Protein AF-A0A8X8VU44-F1 (afdb_monomer)

Foldseek 3Di:
DVVVVVVVLVVVLVVVVVPDDDPDDDPPDDPDDDPDDDDDDPPVVVVVVLVVVLVNVLSVLVVVLCVVVVLVVDPVNPPPDLVVLQVLLLVLLQLQLCLPPPLLVLLLCLQCPPLDDCPPSVVDSVLQVLLQVLLVVVVVVVVVVVVVVVVCPVPPPDCDVVNSVVVSVVVSVVVSVVSVVVVVVVVVDDPSHNVVSNVVSSVSSSVSSVSNNCSVPVRVVVSCPDPSCVVDVVSVVSSVVSSVCSSVVNVVVVVVD

Mean predicted aligned error: 12.14 Å

Solvent-accessible surface area (backbone atoms only — not comparable to full-atom values): 14232 Å² total; per-residue (Å²): 124,71,71,60,71,56,48,49,60,53,51,50,51,51,52,52,60,72,69,48,85,79,78,72,94,70,97,62,82,86,82,75,84,80,87,80,80,85,80,83,81,57,68,80,65,52,49,60,56,53,51,52,49,55,53,51,52,52,54,50,48,54,50,60,65,44,43,71,62,47,32,77,73,37,86,89,53,34,87,86,40,71,64,54,55,31,52,51,31,19,51,26,17,32,43,34,30,44,16,63,72,50,36,35,50,53,12,40,53,44,47,59,35,89,77,46,62,69,73,66,48,71,76,46,69,57,39,61,54,41,13,50,50,33,27,52,50,49,50,52,51,51,52,51,49,50,52,56,54,62,71,30,72,84,69,62,88,74,73,50,70,64,58,59,49,47,56,52,48,53,58,60,51,48,53,61,51,50,52,52,51,51,55,58,52,58,74,76,52,61,88,89,37,58,65,49,37,49,53,52,15,51,51,36,10,30,49,17,17,43,34,37,39,44,17,52,54,66,41,44,48,54,52,64,71,29,70,76,36,70,74,30,71,74,55,42,53,50,25,53,53,25,21,51,49,22,23,50,52,48,54,51,49,66,74,76,105

Radius of gyration: 21.29 Å; Cα contacts (8 Å, |Δi|>4): 180; chains: 1; bounding box: 58×44×62 Å

Structure (mmCIF, N/CA/C/O backbone):
data_AF-A0A8X8VU44-F1
#
_entry.id   AF-A0A8X8VU44-F1
#
loop_
_atom_site.group_PDB
_atom_site.id
_atom_site.type_symbol
_atom_site.label_atom_id
_atom_site.label_alt_id
_atom_site.label_comp_id
_atom_site.label_asym_id
_atom_site.label_entity_id
_atom_site.label_seq_id
_atom_site.pdbx_PDB_ins_code
_atom_site.Cartn_x
_atom_site.Cartn_y
_atom_site.Cartn_z
_atom_site.occupancy
_atom_site.B_iso_or_equiv
_atom_site.auth_seq_id
_atom_site.auth_comp_id
_atom_site.auth_asym_id
_atom_site.auth_atom_id
_atom_site.pdbx_PDB_model_num
ATOM 1 N N . MET A 1 1 ? -30.623 18.792 5.703 1.00 37.91 1 MET A N 1
ATOM 2 C CA . MET A 1 1 ? -30.357 19.030 4.263 1.00 37.91 1 MET A CA 1
ATOM 3 C C . MET A 1 1 ? -28.924 18.669 3.832 1.00 37.91 1 MET A C 1
ATOM 5 O O . MET A 1 1 ? -28.749 18.294 2.685 1.00 37.91 1 MET A O 1
ATOM 9 N N . SER A 1 2 ? -27.929 18.663 4.738 1.00 44.75 2 SER A N 1
ATOM 10 C CA . SER A 1 2 ? -26.514 18.344 4.429 1.00 44.75 2 SER A CA 1
ATOM 11 C C . SER A 1 2 ? -26.221 16.861 4.093 1.00 44.75 2 SER A C 1
ATOM 13 O O . SER A 1 2 ? -25.409 16.567 3.224 1.00 44.75 2 SER A O 1
ATOM 15 N N . SER A 1 3 ? -26.943 15.903 4.694 1.00 40.00 3 SER A N 1
ATOM 16 C CA . SER A 1 3 ? -26.682 14.462 4.488 1.00 40.00 3 SER A CA 1
ATOM 17 C C . SER A 1 3 ? -26.965 13.970 3.058 1.00 40.00 3 SER A C 1
ATOM 19 O O . SER A 1 3 ? -26.249 13.104 2.562 1.00 40.00 3 SER A O 1
ATOM 21 N N . LYS A 1 4 ? -27.945 14.559 2.353 1.00 40.66 4 LYS A N 1
ATOM 22 C CA . LYS A 1 4 ? -28.288 14.152 0.979 1.00 40.66 4 LYS A CA 1
ATOM 23 C C . LYS A 1 4 ? -27.234 14.596 -0.043 1.00 40.66 4 LYS A C 1
ATOM 25 O O . LYS A 1 4 ? -26.985 13.867 -0.990 1.00 40.66 4 LYS A O 1
ATOM 30 N N . PHE A 1 5 ? -26.566 15.732 0.173 1.00 44.22 5 PHE A N 1
ATOM 31 C CA . PHE A 1 5 ? -25.602 16.297 -0.784 1.00 44.22 5 PHE A CA 1
ATOM 32 C C . PHE A 1 5 ? -24.281 15.505 -0.859 1.00 44.22 5 PHE A C 1
ATOM 34 O O . PHE A 1 5 ? -23.587 15.565 -1.865 1.00 44.22 5 PHE A O 1
ATOM 41 N N . ILE A 1 6 ? -23.963 14.726 0.183 1.00 49.47 6 ILE A N 1
ATOM 42 C CA . ILE A 1 6 ? -22.757 13.880 0.274 1.00 49.47 6 ILE A CA 1
ATOM 43 C C . ILE A 1 6 ? -23.068 12.409 -0.056 1.00 49.47 6 ILE A C 1
ATOM 45 O O . ILE A 1 6 ? -22.221 11.701 -0.596 1.00 49.47 6 ILE A O 1
ATOM 49 N N . LEU A 1 7 ? -24.300 11.947 0.194 1.00 45.16 7 LEU A N 1
ATOM 50 C CA . LEU A 1 7 ? -24.723 10.594 -0.183 1.00 45.16 7 LEU A CA 1
ATOM 51 C C . LEU A 1 7 ? -24.827 10.423 -1.706 1.00 45.16 7 LEU A C 1
ATOM 53 O O . LEU A 1 7 ? -24.588 9.336 -2.221 1.00 45.16 7 LEU A O 1
ATOM 57 N N . ILE A 1 8 ? -25.172 11.492 -2.428 1.00 46.59 8 ILE A N 1
ATOM 58 C CA . ILE A 1 8 ? -25.309 11.498 -3.890 1.00 46.59 8 ILE A CA 1
ATOM 59 C C . ILE A 1 8 ? -23.967 11.226 -4.602 1.00 46.59 8 ILE A C 1
ATOM 61 O O . ILE A 1 8 ? -23.931 10.296 -5.398 1.00 46.59 8 ILE A O 1
ATOM 65 N N . PRO A 1 9 ? -22.836 11.902 -4.309 1.00 53.56 9 PRO A N 1
ATOM 66 C CA . PRO A 1 9 ? -21.553 11.555 -4.929 1.00 53.56 9 PRO A CA 1
ATOM 67 C C . PRO A 1 9 ? -21.031 10.180 -4.488 1.00 53.56 9 PRO A C 1
ATOM 69 O O . PRO A 1 9 ? -20.428 9.480 -5.295 1.00 53.56 9 PRO A O 1
ATOM 72 N N . PHE A 1 10 ? -21.306 9.750 -3.249 1.00 50.44 10 PHE A N 1
ATOM 73 C CA . PHE A 1 10 ? -20.920 8.421 -2.761 1.00 50.44 10 PHE A CA 1
ATOM 74 C C . PHE A 1 10 ? -21.680 7.302 -3.489 1.00 50.44 10 PHE A C 1
ATOM 76 O O . PHE A 1 10 ? -21.079 6.326 -3.919 1.00 50.44 10 PHE A O 1
ATOM 83 N N . THR A 1 11 ? -22.991 7.465 -3.689 1.00 48.59 11 THR A N 1
ATOM 84 C CA . THR A 1 11 ? -23.823 6.504 -4.432 1.00 48.59 11 THR A CA 1
ATOM 85 C C . THR A 1 11 ? -23.545 6.538 -5.928 1.00 48.59 11 THR A C 1
ATOM 87 O O . THR A 1 11 ? -23.443 5.475 -6.523 1.00 48.59 11 THR A O 1
ATOM 90 N N . ILE A 1 12 ? -23.332 7.716 -6.525 1.00 57.03 12 ILE A N 1
ATOM 91 C CA . ILE A 1 12 ? -22.941 7.848 -7.935 1.00 57.03 12 ILE A CA 1
ATOM 92 C C . ILE A 1 12 ? -21.566 7.218 -8.171 1.00 57.03 12 ILE A C 1
ATOM 94 O O . ILE A 1 12 ? -21.413 6.464 -9.125 1.00 57.03 12 ILE A O 1
ATOM 98 N N . SER A 1 13 ? -20.583 7.431 -7.292 1.00 58.72 13 SER A N 1
ATOM 99 C CA . SER A 1 13 ? -19.271 6.806 -7.463 1.00 58.72 13 SER A CA 1
ATOM 100 C C . SER A 1 13 ? -19.268 5.305 -7.186 1.00 58.72 13 SER A C 1
ATOM 102 O O . SER A 1 13 ? -18.515 4.590 -7.837 1.00 58.72 13 SER A O 1
ATOM 104 N N . LEU A 1 14 ? -20.104 4.811 -6.266 1.00 53.75 14 LEU A N 1
ATOM 105 C CA . LEU A 1 14 ? -20.293 3.374 -6.044 1.00 53.75 14 LEU A CA 1
ATOM 106 C C . LEU A 1 14 ? -20.991 2.715 -7.248 1.00 53.75 14 LEU A C 1
ATOM 108 O O . LEU A 1 14 ? -20.639 1.603 -7.624 1.00 53.75 14 LEU A O 1
ATOM 112 N N . LEU A 1 15 ? -21.935 3.418 -7.887 1.00 48.84 15 LEU A N 1
ATOM 113 C CA . LEU A 1 15 ? -22.608 2.972 -9.113 1.00 48.84 15 LEU A CA 1
ATOM 114 C C . LEU A 1 15 ? -21.653 2.977 -10.322 1.00 48.84 15 LEU A C 1
ATOM 116 O O . LEU A 1 15 ? -21.703 2.074 -11.152 1.00 48.84 15 LEU A O 1
ATOM 120 N N . ILE A 1 16 ? -20.755 3.965 -10.407 1.00 54.06 16 ILE A N 1
ATOM 121 C CA . ILE A 1 16 ? -19.705 4.038 -11.438 1.00 54.06 16 ILE A CA 1
ATOM 122 C C . ILE A 1 16 ? -18.660 2.930 -11.226 1.00 54.06 16 ILE A C 1
ATOM 124 O O . ILE A 1 16 ? -18.248 2.289 -12.187 1.00 54.06 16 ILE A O 1
ATOM 128 N N . LEU A 1 17 ? -18.283 2.635 -9.976 1.00 50.91 17 LEU A N 1
ATOM 129 C CA . LEU A 1 17 ? -17.365 1.537 -9.654 1.00 50.91 17 LEU A CA 1
ATOM 130 C C . LEU A 1 17 ? -17.998 0.155 -9.908 1.00 50.91 17 LEU A C 1
ATOM 132 O O . LEU A 1 17 ? -17.301 -0.768 -10.308 1.00 50.91 17 LEU A O 1
ATOM 136 N N . ALA A 1 18 ? -19.318 0.022 -9.733 1.00 48.06 18 ALA A N 1
ATOM 137 C CA . ALA A 1 18 ? -20.067 -1.209 -10.002 1.00 48.06 18 ALA A CA 1
ATOM 138 C C . ALA A 1 18 ? -20.368 -1.456 -11.494 1.00 48.06 18 ALA A C 1
ATOM 140 O O . ALA A 1 18 ? -20.816 -2.544 -11.850 1.00 48.06 18 ALA A O 1
ATOM 141 N N . THR A 1 19 ? -20.160 -0.460 -12.363 1.00 44.38 19 THR A N 1
ATOM 142 C CA . THR A 1 19 ? -20.418 -0.565 -13.814 1.00 44.38 19 THR A CA 1
ATOM 143 C C . THR A 1 19 ? -19.148 -0.686 -14.652 1.00 44.38 19 THR A C 1
ATOM 145 O O . THR A 1 19 ? -19.237 -0.953 -15.851 1.00 44.38 19 THR A O 1
ATOM 148 N N . LEU A 1 20 ? -17.968 -0.544 -14.042 1.00 39.78 20 LEU A N 1
ATOM 149 C CA . LEU A 1 20 ? -16.699 -0.802 -14.709 1.00 39.78 20 LEU A CA 1
ATOM 150 C C . LEU A 1 20 ? -16.334 -2.289 -14.564 1.00 39.78 20 LEU A C 1
ATOM 152 O O . LEU A 1 20 ? -16.396 -2.817 -13.453 1.00 39.78 20 LEU A O 1
ATOM 156 N N . PRO A 1 21 ? -15.941 -2.980 -15.652 1.00 37.75 21 PRO A N 1
ATOM 157 C CA . PRO A 1 21 ? -15.341 -4.302 -15.531 1.00 37.75 21 PRO A CA 1
ATOM 158 C C . PRO A 1 21 ? -14.096 -4.149 -14.662 1.00 37.75 21 PRO A C 1
ATOM 160 O O . PRO A 1 21 ? -13.270 -3.288 -14.940 1.00 37.75 21 PRO A O 1
ATOM 163 N N . SER A 1 22 ? -13.997 -4.920 -13.585 1.00 31.42 22 SER A N 1
ATOM 164 C CA . SER A 1 22 ? -12.878 -4.883 -12.649 1.00 31.42 22 SER A CA 1
ATOM 165 C C . SER A 1 22 ? -11.568 -5.258 -13.349 1.00 31.42 22 SER A C 1
ATOM 167 O O . SER A 1 22 ? -11.412 -6.436 -13.680 1.00 31.42 22 SER A O 1
ATOM 169 N N . PRO A 1 23 ? -10.584 -4.353 -13.515 1.00 35.84 23 PRO A N 1
ATOM 170 C CA . PRO A 1 23 ? -9.212 -4.788 -13.394 1.00 35.84 23 PRO A CA 1
ATOM 171 C C . PRO A 1 23 ? -8.924 -4.833 -11.890 1.00 35.84 23 PRO A C 1
ATOM 173 O O . PRO A 1 23 ? -8.920 -3.809 -11.200 1.00 35.84 23 PRO A O 1
ATOM 176 N N . ALA A 1 24 ? -8.762 -6.041 -11.360 1.00 30.05 24 ALA A N 1
ATOM 177 C CA . ALA A 1 24 ? -8.049 -6.218 -10.107 1.00 30.05 24 ALA A CA 1
ATOM 178 C C . ALA A 1 24 ? -6.672 -5.523 -10.202 1.00 30.05 24 ALA A C 1
ATOM 180 O O . ALA A 1 24 ? -6.157 -5.303 -11.296 1.00 30.05 24 ALA A O 1
ATOM 181 N N . GLU A 1 25 ? -6.145 -5.115 -9.050 1.00 33.19 25 GLU A N 1
ATOM 182 C CA . GLU A 1 25 ? -4.816 -4.530 -8.829 1.00 33.19 25 GLU A CA 1
ATOM 183 C C . GLU A 1 25 ? -3.769 -4.785 -9.927 1.00 33.19 25 GLU A C 1
ATOM 185 O O . GLU A 1 25 ? -3.232 -5.878 -10.017 1.00 33.19 25 GLU A O 1
ATOM 190 N N . SER A 1 26 ? -3.406 -3.736 -10.672 1.00 28.84 26 SER A N 1
ATOM 191 C CA . SER A 1 26 ? -2.021 -3.450 -11.089 1.00 28.84 26 SER A CA 1
ATOM 192 C C . SER A 1 26 ? -1.986 -2.153 -11.905 1.00 28.84 26 SER A C 1
ATOM 194 O O . SER A 1 26 ? -2.247 -2.134 -13.107 1.00 28.84 26 SER A O 1
ATOM 196 N N . VAL A 1 27 ? -1.641 -1.033 -11.265 1.00 33.16 27 VAL A N 1
ATOM 197 C CA . VAL A 1 27 ? -1.094 0.128 -11.991 1.00 33.16 27 VAL A CA 1
ATOM 198 C C . VAL A 1 27 ? 0.388 0.231 -11.667 1.00 33.16 27 VAL A C 1
ATOM 200 O O . VAL A 1 27 ? 0.840 1.231 -11.131 1.00 33.16 27 VAL A O 1
ATOM 203 N N . VAL A 1 28 ? 1.129 -0.829 -11.979 1.00 31.66 28 VAL A N 1
ATOM 204 C CA . VAL A 1 28 ? 2.522 -0.778 -12.436 1.00 31.66 28 VAL A CA 1
ATOM 205 C C . VAL A 1 28 ? 2.678 -1.930 -13.429 1.00 31.66 28 VAL A C 1
ATOM 207 O O . VAL A 1 28 ? 2.100 -2.990 -13.229 1.00 31.66 28 VAL A O 1
ATOM 210 N N . ALA A 1 29 ? 3.362 -1.618 -14.526 1.00 34.59 29 ALA A N 1
ATOM 211 C CA . ALA A 1 29 ? 3.682 -2.428 -15.692 1.00 34.59 29 ALA A CA 1
ATOM 212 C C . ALA A 1 29 ? 3.559 -3.952 -15.525 1.00 34.59 29 ALA A C 1
ATOM 214 O O . ALA A 1 29 ? 4.353 -4.580 -14.835 1.00 34.59 29 ALA A O 1
ATOM 215 N N . ASP A 1 30 ? 2.607 -4.509 -16.267 1.00 27.20 30 ASP A N 1
ATOM 216 C CA . ASP A 1 30 ? 2.684 -5.858 -16.805 1.00 27.20 30 ASP A CA 1
ATOM 217 C C . ASP A 1 30 ? 4.039 -6.018 -17.522 1.00 27.20 30 ASP A C 1
ATOM 219 O O . ASP A 1 30 ? 4.326 -5.326 -18.502 1.00 27.20 30 ASP A O 1
ATOM 223 N N . CYS A 1 31 ? 4.905 -6.868 -16.979 1.00 32.06 31 CYS A N 1
ATOM 224 C CA . CYS A 1 31 ? 5.947 -7.531 -17.750 1.00 32.06 31 CYS A CA 1
ATOM 225 C C . CYS A 1 31 ? 5.546 -9.003 -17.900 1.00 32.06 31 CYS A C 1
ATOM 227 O O . CYS A 1 31 ? 6.234 -9.895 -17.412 1.00 32.06 31 CYS A O 1
ATOM 229 N N . GLY A 1 32 ? 4.412 -9.256 -18.560 1.00 31.22 32 GLY A N 1
ATOM 230 C CA . GLY A 1 32 ? 4.121 -10.547 -19.162 1.00 31.22 32 GLY A CA 1
ATOM 231 C C . GLY A 1 32 ? 4.941 -10.693 -20.439 1.00 31.22 32 GLY A C 1
ATOM 232 O O . GLY A 1 32 ? 4.871 -9.865 -21.345 1.00 31.22 32 GLY A O 1
ATOM 233 N N . GLY A 1 33 ? 5.778 -11.727 -20.489 1.00 28.58 33 GLY A N 1
ATOM 234 C CA . GLY A 1 33 ? 6.519 -12.065 -21.690 1.00 28.58 33 GLY A CA 1
ATOM 235 C C . GLY A 1 33 ? 5.583 -12.446 -22.832 1.00 28.58 33 GLY A C 1
ATOM 236 O O . GLY A 1 33 ? 4.831 -13.404 -22.714 1.00 28.58 33 GLY A O 1
ATOM 237 N N . ASP A 1 34 ? 5.739 -11.777 -23.969 1.00 29.89 34 ASP A N 1
ATOM 238 C CA . ASP A 1 34 ? 5.322 -12.310 -25.261 1.00 29.89 34 ASP A CA 1
ATOM 239 C C . ASP A 1 34 ? 6.570 -12.781 -26.013 1.00 29.89 34 ASP A C 1
ATOM 241 O O . ASP A 1 34 ? 7.165 -12.072 -26.830 1.00 29.89 34 ASP A O 1
ATOM 245 N N . ALA A 1 35 ? 6.978 -14.024 -25.750 1.00 34.34 35 ALA A N 1
ATOM 246 C CA . ALA A 1 35 ? 7.748 -14.760 -26.738 1.00 34.34 35 ALA A CA 1
ATOM 247 C C . ALA A 1 35 ? 6.808 -15.119 -27.901 1.00 34.34 35 ALA A C 1
ATOM 249 O O . ALA A 1 35 ? 6.082 -16.106 -27.851 1.00 34.34 35 ALA A O 1
ATOM 250 N N . ALA A 1 36 ? 6.901 -14.302 -28.953 1.00 36.97 36 ALA A N 1
ATOM 251 C CA . ALA A 1 36 ? 6.450 -14.536 -30.324 1.00 36.97 36 ALA A CA 1
ATOM 252 C C . ALA A 1 36 ? 4.931 -14.582 -30.586 1.00 36.97 36 ALA A C 1
ATOM 254 O O . ALA A 1 36 ? 4.317 -15.642 -30.573 1.00 36.97 36 ALA A O 1
ATOM 255 N N . ALA A 1 37 ? 4.371 -13.456 -31.037 1.00 28.73 37 ALA A N 1
ATOM 256 C CA . ALA A 1 37 ? 3.928 -13.277 -32.428 1.00 28.73 37 ALA A CA 1
ATOM 257 C C . ALA A 1 37 ? 3.182 -11.942 -32.602 1.00 28.73 37 ALA A C 1
ATOM 259 O O . ALA A 1 37 ? 2.217 -11.673 -31.905 1.00 28.73 37 ALA A O 1
ATOM 260 N N . ASP A 1 38 ? 3.618 -11.182 -33.607 1.00 32.34 38 ASP A N 1
ATOM 261 C CA . ASP A 1 38 ? 2.783 -10.379 -34.509 1.00 32.34 38 ASP A CA 1
ATOM 262 C C . ASP A 1 38 ? 1.898 -9.237 -33.949 1.00 32.34 38 ASP A C 1
ATOM 264 O O . ASP A 1 38 ? 0.947 -9.428 -33.201 1.00 32.34 38 ASP A O 1
ATOM 268 N N . GLY A 1 39 ? 2.137 -8.025 -34.466 1.00 32.94 39 GLY A N 1
ATOM 269 C CA . GLY A 1 39 ? 1.092 -7.000 -34.574 1.00 32.94 39 GLY A CA 1
ATOM 270 C C . GLY A 1 39 ? 1.014 -5.946 -33.464 1.00 32.94 39 GLY A C 1
ATOM 271 O O . GLY A 1 39 ? 0.189 -6.021 -32.565 1.00 32.94 39 GLY A O 1
ATOM 272 N N . CYS A 1 40 ? 1.814 -4.886 -33.621 1.00 36.16 40 CYS A N 1
ATOM 273 C CA . CYS A 1 40 ? 1.594 -3.511 -33.150 1.00 36.16 40 CYS A CA 1
ATOM 274 C C . CYS A 1 40 ? 0.452 -3.262 -32.140 1.00 36.16 40 CYS A C 1
ATOM 276 O O . CYS A 1 40 ? -0.696 -3.018 -32.517 1.00 36.16 40 CYS A O 1
ATOM 278 N N . THR A 1 41 ? 0.808 -3.105 -30.865 1.00 45.81 41 THR A N 1
ATOM 279 C CA . THR A 1 41 ? -0.033 -2.423 -29.878 1.00 45.81 41 THR A CA 1
ATOM 280 C C . THR A 1 41 ? -0.302 -0.986 -30.351 1.00 45.81 41 THR A C 1
ATOM 282 O O . THR A 1 41 ? 0.592 -0.135 -30.397 1.00 45.81 41 THR A O 1
ATOM 285 N N . ASP A 1 42 ? -1.545 -0.693 -30.737 1.00 44.00 42 ASP A N 1
ATOM 286 C CA . ASP A 1 42 ? -1.986 0.641 -31.149 1.00 44.00 42 ASP A CA 1
ATOM 287 C C . ASP A 1 42 ? -1.821 1.636 -29.980 1.00 44.00 42 ASP A C 1
ATOM 289 O O . ASP A 1 42 ? -2.712 1.799 -29.140 1.00 44.00 42 ASP A O 1
ATOM 293 N N . LYS A 1 43 ? -0.707 2.383 -29.941 1.00 53.88 43 LYS A N 1
ATOM 294 C CA . LYS A 1 43 ? -0.456 3.458 -28.951 1.00 53.88 43 LYS A CA 1
ATOM 295 C C . LYS A 1 43 ? -1.619 4.461 -28.859 1.00 53.88 43 LYS A C 1
ATOM 297 O O . LYS A 1 43 ? -1.850 5.057 -27.810 1.00 53.88 43 LYS A O 1
ATOM 302 N N . LYS A 1 44 ? -2.388 4.614 -29.945 1.00 53.12 44 LYS A N 1
ATOM 303 C CA . LYS A 1 44 ? -3.571 5.484 -30.028 1.00 53.12 44 LYS A CA 1
ATOM 304 C C . LYS A 1 44 ? -4.802 4.940 -29.281 1.00 53.12 44 LYS A C 1
ATOM 306 O O . LYS A 1 44 ? -5.613 5.747 -28.839 1.00 53.12 44 LYS A O 1
ATOM 311 N N . LYS A 1 45 ? -4.929 3.617 -29.089 1.00 50.94 45 LYS A N 1
ATOM 312 C CA . LYS A 1 45 ? -6.012 2.976 -28.307 1.00 50.94 45 LYS A CA 1
ATOM 313 C C . LYS A 1 45 ? -5.657 2.796 -26.826 1.00 50.94 45 LYS A C 1
ATOM 315 O O . LYS A 1 45 ? -6.551 2.783 -25.989 1.00 50.94 45 LYS A O 1
ATOM 320 N N . ALA A 1 46 ? -4.369 2.733 -26.485 1.00 57.25 46 ALA A N 1
ATOM 321 C CA . ALA A 1 46 ? -3.912 2.625 -25.095 1.00 57.25 46 ALA A CA 1
ATOM 322 C C . ALA A 1 46 ? -4.006 3.950 -24.304 1.00 57.25 46 ALA A C 1
ATOM 324 O O . ALA A 1 46 ? -4.185 3.939 -23.087 1.00 57.25 46 ALA A O 1
ATOM 325 N N . LEU A 1 47 ? -3.918 5.106 -24.975 1.00 62.12 47 LEU A N 1
ATOM 326 C CA . LEU A 1 47 ? -4.054 6.428 -24.344 1.00 62.12 47 LEU A CA 1
ATOM 327 C C . LEU A 1 47 ? -5.410 6.675 -23.655 1.00 62.12 47 LEU A C 1
ATOM 329 O O . LEU A 1 47 ? -5.388 7.111 -22.503 1.00 62.12 47 LEU A O 1
ATOM 333 N N . PRO A 1 48 ? -6.578 6.400 -24.276 1.00 61.84 48 PRO A N 1
ATOM 334 C CA . PRO A 1 48 ? -7.856 6.586 -23.593 1.00 61.84 48 PRO A CA 1
ATOM 335 C C . PRO A 1 48 ? -7.991 5.673 -22.369 1.00 61.84 48 PRO A C 1
ATOM 337 O O . PRO A 1 48 ? -8.484 6.130 -21.344 1.00 61.84 48 PRO A O 1
ATOM 340 N N . LEU A 1 49 ? -7.475 4.440 -22.417 1.00 59.88 49 LEU A N 1
ATOM 341 C CA . LEU A 1 49 ? -7.463 3.525 -21.267 1.00 59.88 49 LEU A CA 1
ATOM 342 C C . LEU A 1 49 ? -6.618 4.074 -20.104 1.00 59.88 49 LEU A C 1
ATOM 344 O O . LEU A 1 49 ? -7.075 4.076 -18.961 1.00 59.88 49 LEU A O 1
ATOM 348 N N . LYS A 1 50 ? -5.431 4.631 -20.389 1.00 67.44 50 LYS A N 1
ATOM 349 C CA . LYS A 1 50 ? -4.589 5.291 -19.373 1.00 67.44 50 LYS A CA 1
ATOM 350 C C . LYS A 1 50 ? -5.277 6.516 -18.757 1.00 67.44 50 LYS A C 1
ATOM 352 O O . LYS A 1 50 ? -5.203 6.714 -17.548 1.00 67.44 50 LYS A O 1
ATOM 357 N N . ILE A 1 51 ? -5.981 7.315 -19.561 1.00 71.50 51 ILE A N 1
ATOM 358 C CA . ILE A 1 51 ? -6.740 8.480 -19.076 1.00 71.50 51 ILE A CA 1
ATOM 359 C C . ILE A 1 51 ? -7.906 8.036 -18.182 1.00 71.50 51 ILE A C 1
ATOM 361 O O . ILE A 1 51 ? -8.099 8.610 -17.112 1.00 71.50 51 ILE A O 1
ATOM 365 N N . ILE A 1 52 ? -8.641 6.989 -18.573 1.00 73.00 52 ILE A N 1
ATOM 366 C CA . ILE A 1 52 ? -9.737 6.423 -17.770 1.00 73.00 52 ILE A CA 1
ATOM 367 C C . ILE A 1 52 ? -9.213 5.931 -16.412 1.00 73.00 52 ILE A C 1
ATOM 369 O O . ILE A 1 52 ? -9.825 6.224 -15.384 1.00 73.00 52 ILE A O 1
ATOM 373 N N . ALA A 1 53 ? -8.053 5.264 -16.383 1.00 65.75 53 ALA A N 1
ATOM 374 C CA . ALA A 1 53 ? -7.417 4.829 -15.140 1.00 65.75 53 ALA A CA 1
ATOM 375 C C . ALA A 1 53 ? -7.052 6.015 -14.226 1.00 65.75 53 ALA A C 1
ATOM 377 O O . ALA A 1 53 ? -7.384 5.998 -13.042 1.00 65.75 53 ALA A O 1
ATOM 378 N N . ILE A 1 54 ? -6.449 7.082 -14.769 1.00 70.44 54 ILE A N 1
ATOM 379 C CA . ILE A 1 54 ? -6.103 8.293 -14.000 1.00 70.44 54 ILE A CA 1
ATOM 380 C C . ILE A 1 54 ? -7.354 8.931 -13.384 1.00 70.4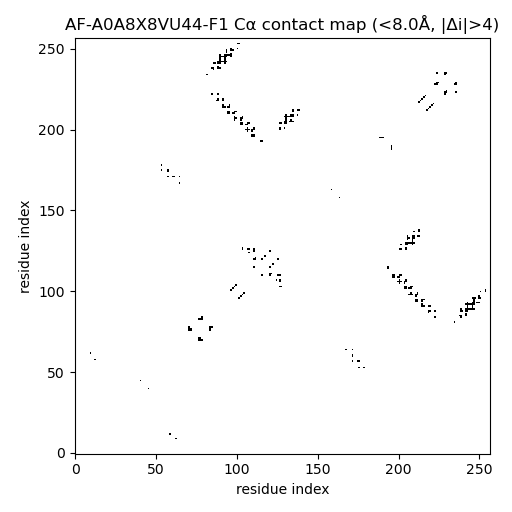4 54 ILE A C 1
ATOM 382 O O . ILE A 1 54 ? -7.353 9.279 -12.202 1.00 70.44 54 ILE A O 1
ATOM 386 N N . VAL A 1 55 ? -8.429 9.066 -14.167 1.00 72.00 55 VAL A N 1
ATOM 387 C CA . VAL A 1 55 ? -9.691 9.651 -13.692 1.00 72.00 55 VAL A CA 1
ATOM 388 C C . VAL A 1 55 ? -10.317 8.779 -12.599 1.00 72.00 55 VAL A C 1
ATOM 390 O O . VAL A 1 55 ? -10.741 9.309 -11.574 1.00 72.00 55 VAL A O 1
ATOM 393 N N . SER A 1 56 ? -10.315 7.453 -12.762 1.00 69.62 56 SER A N 1
ATOM 394 C CA . SER A 1 56 ? -10.853 6.514 -11.767 1.00 69.62 56 SER A CA 1
ATOM 395 C C . SER A 1 56 ? -10.086 6.550 -10.436 1.00 69.62 56 SER A C 1
ATOM 397 O O . SER A 1 56 ? -10.694 6.633 -9.363 1.00 69.62 56 SER A O 1
ATOM 399 N N . ILE A 1 57 ? -8.748 6.576 -10.486 1.00 70.88 57 ILE A N 1
ATOM 400 C CA . ILE A 1 57 ? -7.897 6.684 -9.288 1.00 70.88 57 ILE A CA 1
ATOM 401 C C . ILE A 1 57 ? -8.149 8.013 -8.573 1.00 70.88 57 ILE A C 1
ATOM 403 O O . ILE A 1 57 ? -8.241 8.047 -7.348 1.00 70.88 57 ILE A O 1
ATOM 407 N N . LEU A 1 58 ? -8.307 9.108 -9.321 1.00 72.56 58 LEU A N 1
ATOM 408 C CA . LEU A 1 58 ? -8.553 10.429 -8.749 1.00 72.56 58 LEU A CA 1
ATOM 409 C C . LEU A 1 58 ? -9.910 10.501 -8.033 1.00 72.56 58 LEU A C 1
ATOM 411 O O . LEU A 1 58 ? -9.989 11.020 -6.917 1.00 72.56 58 LEU A O 1
ATOM 415 N N . VAL A 1 59 ? -10.959 9.928 -8.632 1.00 75.88 59 VAL A N 1
ATOM 416 C CA . VAL A 1 59 ? -12.292 9.838 -8.010 1.00 75.88 59 VAL A CA 1
ATOM 417 C C . VAL A 1 59 ? -12.242 8.973 -6.747 1.00 75.88 59 VAL A C 1
ATOM 419 O O . VAL A 1 59 ? -12.740 9.382 -5.697 1.00 75.88 59 VAL A O 1
ATOM 422 N N . THR A 1 60 ? -11.574 7.822 -6.809 1.00 71.62 60 THR A N 1
ATOM 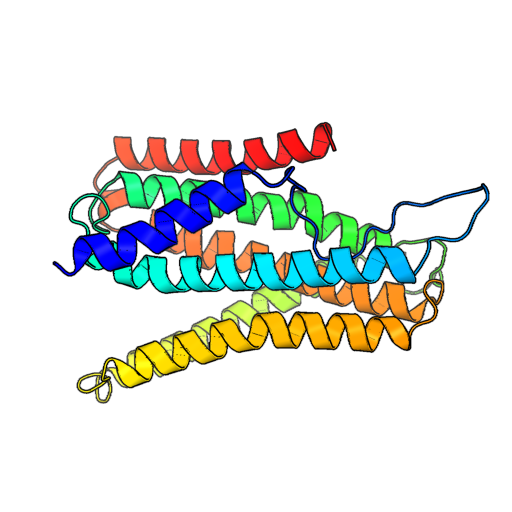423 C CA . THR A 1 60 ? -11.440 6.917 -5.660 1.00 71.62 60 THR A CA 1
ATOM 424 C C . THR A 1 60 ? -10.615 7.543 -4.526 1.00 71.62 60 THR A C 1
ATOM 426 O O . THR A 1 60 ? -11.019 7.455 -3.366 1.00 71.62 60 THR A O 1
ATOM 429 N N . SER A 1 61 ? -9.526 8.264 -4.826 1.00 68.06 61 SER A N 1
ATOM 430 C CA . SER A 1 61 ? -8.735 9.003 -3.824 1.00 68.06 61 SER A CA 1
ATOM 431 C C . SER A 1 61 ? -9.537 10.111 -3.146 1.00 68.06 61 SER A C 1
ATOM 433 O O . SER A 1 61 ? -9.447 10.264 -1.929 1.00 68.06 61 SER A O 1
ATOM 435 N N . MET A 1 62 ? -10.370 10.853 -3.887 1.00 70.31 62 MET A N 1
ATOM 436 C CA . MET A 1 62 ? -11.268 11.847 -3.285 1.00 70.31 62 MET A CA 1
ATOM 437 C C . MET A 1 62 ? -12.211 11.199 -2.269 1.00 70.31 62 MET A C 1
ATOM 439 O O . MET A 1 62 ? -12.387 11.711 -1.166 1.00 70.31 62 MET A O 1
ATOM 443 N N . ILE A 1 63 ? -12.760 10.029 -2.594 1.00 76.31 63 ILE A N 1
ATOM 444 C CA . ILE A 1 63 ? -13.646 9.286 -1.689 1.00 76.31 63 ILE A CA 1
ATOM 445 C C . ILE A 1 63 ? -12.876 8.764 -0.477 1.00 76.31 63 ILE A C 1
ATOM 447 O O . ILE A 1 63 ? -13.358 8.905 0.646 1.00 76.31 63 ILE A O 1
ATOM 451 N N . GLY A 1 64 ? -11.670 8.229 -0.681 1.00 70.94 64 GLY A N 1
ATOM 452 C CA . GLY A 1 64 ? -10.790 7.764 0.392 1.00 70.94 64 GLY A CA 1
ATOM 453 C C . GLY A 1 64 ? -10.408 8.878 1.370 1.00 70.94 64 GLY A C 1
ATOM 454 O O . GLY A 1 64 ? -10.443 8.674 2.580 1.00 70.94 64 GLY A O 1
ATOM 455 N N . VAL A 1 65 ? -10.139 10.085 0.866 1.00 68.44 65 VAL A N 1
ATOM 456 C CA . VAL A 1 65 ? -9.857 11.280 1.678 1.00 68.44 65 VAL A CA 1
ATOM 457 C C . VAL A 1 65 ? -11.116 11.812 2.376 1.00 68.44 65 VAL A C 1
ATOM 459 O O . VAL A 1 65 ? -11.046 12.301 3.506 1.00 68.44 65 VAL A O 1
ATOM 462 N N . CYS A 1 66 ? -12.290 11.692 1.753 1.00 69.00 66 CYS A N 1
ATOM 463 C CA . CYS A 1 66 ? -13.561 12.049 2.380 1.00 69.00 66 CYS A CA 1
ATOM 464 C C . CYS A 1 66 ? -14.012 11.034 3.443 1.00 69.00 66 CYS A C 1
ATOM 466 O O . CYS A 1 66 ? -14.737 11.409 4.367 1.00 69.00 66 CYS A O 1
ATOM 468 N N . LEU A 1 67 ? -13.573 9.775 3.361 1.00 70.94 67 LEU A N 1
ATOM 469 C CA . LEU A 1 67 ? -13.938 8.705 4.289 1.00 70.94 67 LEU A CA 1
ATOM 470 C C . LEU A 1 67 ? -13.662 9.049 5.768 1.00 70.94 67 LEU A C 1
ATOM 472 O O . LEU A 1 67 ? -14.598 8.935 6.564 1.00 70.94 67 LEU A O 1
ATOM 476 N N . PRO A 1 68 ? -12.473 9.538 6.185 1.00 64.00 68 PRO A N 1
ATOM 477 C CA . PRO A 1 68 ? -12.230 9.933 7.576 1.00 64.00 68 PRO A CA 1
ATOM 478 C C . PRO A 1 68 ? -13.081 11.131 8.035 1.00 64.00 68 PRO A C 1
ATOM 480 O O . PRO A 1 68 ? -13.427 11.217 9.215 1.00 64.00 68 PRO A O 1
ATOM 483 N N . LEU A 1 69 ? -13.483 12.034 7.129 1.00 66.88 69 LEU A N 1
ATOM 484 C CA . LEU A 1 69 ? -14.382 13.153 7.451 1.00 66.88 69 LEU A CA 1
ATOM 485 C C . LEU A 1 69 ? -15.836 12.682 7.635 1.00 66.88 69 LEU A C 1
ATOM 487 O O . LEU A 1 69 ? -16.510 13.093 8.580 1.00 66.88 69 LEU A O 1
ATOM 491 N N . ILE A 1 70 ? -16.304 11.782 6.765 1.00 67.75 70 ILE A N 1
ATOM 492 C CA . ILE A 1 70 ? -17.664 11.220 6.786 1.00 67.75 70 ILE A CA 1
ATOM 493 C C . ILE A 1 70 ? -17.846 10.239 7.953 1.00 67.75 70 ILE A C 1
ATOM 495 O O . ILE A 1 70 ? -18.907 10.230 8.578 1.00 67.75 70 ILE A O 1
ATOM 499 N N . THR A 1 71 ? -16.806 9.480 8.310 1.00 66.56 71 THR A N 1
ATOM 500 C CA . THR A 1 71 ? -16.796 8.537 9.448 1.00 66.56 71 THR A CA 1
ATOM 501 C C . THR A 1 71 ? -17.174 9.228 10.764 1.00 66.56 71 THR A C 1
ATOM 503 O O . THR A 1 71 ? -17.857 8.647 11.602 1.00 66.56 71 THR A O 1
ATOM 506 N N . ARG A 1 72 ? -16.818 10.510 10.933 1.00 64.31 72 ARG A N 1
ATOM 507 C CA . ARG A 1 72 ? -17.213 11.310 12.106 1.00 64.31 72 ARG A CA 1
ATOM 508 C C . ARG A 1 72 ? -18.660 11.823 12.043 1.00 64.31 72 ARG A C 1
ATOM 510 O O . ARG A 1 72 ? -19.214 12.195 13.072 1.00 64.31 72 ARG A O 1
ATOM 517 N N . SER A 1 73 ? -19.263 11.858 10.856 1.00 64.38 73 SER A N 1
ATOM 518 C CA . SER A 1 73 ? -20.621 12.365 10.613 1.00 64.38 73 SER A CA 1
ATOM 519 C C . SER A 1 73 ? -21.703 11.280 10.713 1.00 64.38 73 SER A C 1
ATOM 521 O O . SER A 1 73 ? -22.857 11.599 10.992 1.00 64.38 73 SER A O 1
ATOM 523 N N . VAL A 1 74 ? -21.355 10.002 10.513 1.00 69.31 74 VAL A N 1
ATOM 524 C CA . VAL A 1 74 ? -22.311 8.881 10.540 1.00 69.31 74 VAL A CA 1
ATOM 525 C C . VAL A 1 74 ? -22.164 8.068 11.839 1.00 69.31 74 VAL A C 1
ATOM 527 O O . VAL A 1 74 ? -21.145 7.406 12.028 1.00 69.31 74 VAL A O 1
ATOM 530 N N . PRO A 1 75 ? -23.193 8.017 12.713 1.00 59.94 75 PRO A N 1
ATOM 531 C CA . PRO A 1 75 ? -23.151 7.269 13.980 1.00 59.94 75 PRO A CA 1
ATOM 532 C C . PRO A 1 75 ? -22.931 5.754 13.831 1.00 59.94 75 PRO A C 1
ATOM 534 O O . PRO A 1 75 ? -22.508 5.094 14.778 1.00 59.94 75 PRO A O 1
ATOM 537 N N . ALA A 1 76 ? -23.226 5.195 12.652 1.00 55.59 76 ALA A N 1
ATOM 538 C CA . ALA A 1 76 ? -23.019 3.782 12.334 1.00 55.59 76 ALA A CA 1
ATOM 539 C C . ALA A 1 76 ? -21.545 3.422 12.049 1.00 55.59 76 ALA A C 1
ATOM 541 O O . ALA A 1 76 ? -21.175 2.262 12.204 1.00 55.59 76 ALA A O 1
ATOM 542 N N . LEU A 1 77 ? -20.708 4.402 11.677 1.00 57.84 77 LEU A N 1
ATOM 543 C CA . LEU A 1 77 ? -19.281 4.230 11.368 1.00 57.84 77 LEU A CA 1
ATOM 544 C C . LEU A 1 77 ? -18.360 4.762 12.477 1.00 57.84 77 LEU A C 1
ATOM 546 O O . LEU A 1 77 ? -17.164 4.925 12.255 1.00 57.84 77 LEU A O 1
ATOM 550 N N . SER A 1 78 ? -18.883 5.052 13.672 1.00 61.09 78 SER A N 1
ATOM 551 C CA . SER A 1 78 ? -18.057 5.649 14.718 1.00 61.09 78 SER A CA 1
ATOM 552 C C . SER A 1 78 ? -16.851 4.750 15.059 1.00 61.09 78 SER A C 1
ATOM 554 O O . SER A 1 78 ? -17.015 3.534 15.208 1.00 61.09 78 SER A O 1
ATOM 556 N N . PRO A 1 79 ? -15.641 5.326 15.223 1.00 62.66 79 PRO A N 1
ATOM 557 C CA . PRO A 1 79 ? -14.398 4.577 15.461 1.00 62.66 79 PRO A CA 1
ATOM 558 C C . PRO A 1 79 ? -14.402 3.754 16.761 1.00 62.66 79 PRO A C 1
ATOM 560 O O . PRO A 1 79 ? -13.475 3.000 17.029 1.00 62.66 79 PRO A O 1
ATOM 563 N N . GLU A 1 80 ? -15.454 3.866 17.573 1.00 64.88 80 GLU A N 1
ATOM 564 C CA . GLU A 1 80 ? -15.671 3.039 18.756 1.00 64.88 80 GLU A CA 1
ATOM 565 C C . GLU A 1 80 ? -16.325 1.677 18.475 1.00 64.88 80 GLU A C 1
ATOM 567 O O . GLU A 1 80 ? -16.399 0.843 19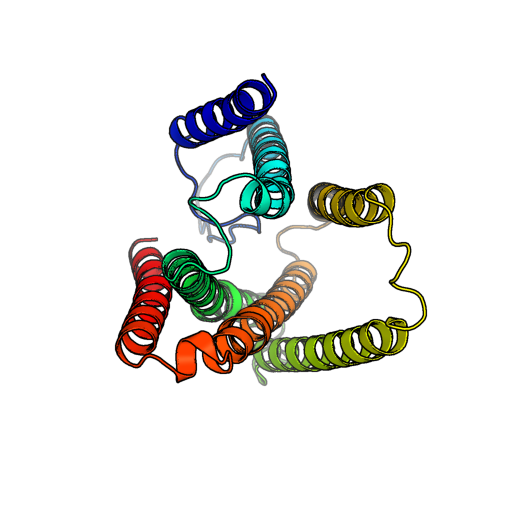.381 1.00 64.88 80 GLU A O 1
ATOM 572 N N . ARG A 1 81 ? -16.831 1.429 17.259 1.00 73.75 81 ARG A N 1
ATOM 573 C CA . ARG A 1 81 ? -17.516 0.175 16.923 1.00 73.75 81 ARG A CA 1
ATOM 574 C C . ARG A 1 81 ? -16.521 -0.924 16.559 1.00 73.75 81 ARG A C 1
ATOM 576 O O . ARG A 1 81 ? -15.618 -0.735 15.752 1.00 73.75 81 ARG A O 1
ATOM 583 N N . SER A 1 82 ? -16.785 -2.125 17.070 1.00 78.44 82 SER A N 1
ATOM 584 C CA . SER A 1 82 ? -16.047 -3.358 16.761 1.00 78.44 82 SER A CA 1
ATOM 585 C C . SER A 1 82 ? -15.938 -3.666 15.264 1.00 78.44 82 SER A C 1
ATOM 587 O O . SER A 1 82 ? -14.977 -4.301 14.849 1.00 78.44 82 SER A O 1
ATOM 589 N N . LEU A 1 83 ? -16.891 -3.210 14.444 1.00 80.81 83 LEU A N 1
ATOM 590 C CA . LEU A 1 83 ? -16.849 -3.397 12.991 1.00 80.81 83 LEU A CA 1
ATOM 591 C C . LEU A 1 83 ? -15.725 -2.601 12.318 1.00 80.81 83 LEU A C 1
ATOM 593 O O . LEU A 1 83 ? -15.104 -3.119 11.399 1.00 80.81 83 LEU A O 1
ATOM 597 N N . PHE A 1 84 ? -15.428 -1.382 12.781 1.00 82.88 84 PHE A N 1
ATOM 598 C CA . PHE A 1 84 ? -14.363 -0.560 12.197 1.00 82.88 84 PHE A CA 1
ATOM 599 C C . PHE A 1 84 ? -12.988 -1.212 12.397 1.00 82.88 84 PHE A C 1
ATOM 601 O O . PHE A 1 84 ? -12.191 -1.288 11.468 1.00 82.88 84 PHE A O 1
ATOM 608 N N . VAL A 1 85 ? -12.770 -1.763 13.591 1.00 84.56 85 VAL A N 1
ATOM 609 C CA . VAL A 1 85 ? -11.577 -2.537 13.961 1.00 84.56 85 VAL A CA 1
ATOM 610 C C . VAL A 1 85 ? -11.428 -3.775 13.071 1.00 84.56 85 VAL A C 1
ATOM 612 O O . VAL A 1 85 ? -10.377 -3.994 12.482 1.00 84.56 85 VAL A O 1
ATOM 615 N N . ILE A 1 86 ? -12.504 -4.549 12.893 1.00 87.88 86 ILE A N 1
ATOM 616 C CA . ILE A 1 86 ? -12.489 -5.760 12.055 1.00 87.88 86 ILE A CA 1
ATOM 617 C C . ILE A 1 86 ? -12.170 -5.423 10.592 1.00 87.88 86 ILE A C 1
ATOM 619 O O . ILE A 1 86 ? -11.358 -6.105 9.971 1.00 87.88 86 ILE A O 1
ATOM 623 N N . VAL A 1 87 ? -12.784 -4.374 10.037 1.00 88.19 87 VAL A N 1
ATOM 624 C CA . VAL A 1 87 ? -12.532 -3.944 8.651 1.00 88.19 87 VAL A CA 1
ATOM 625 C C . VAL A 1 87 ? -11.097 -3.437 8.487 1.00 88.19 87 VAL A C 1
ATOM 627 O O . VAL A 1 87 ? -10.444 -3.776 7.503 1.00 88.19 87 VAL A O 1
ATOM 630 N N . LYS A 1 88 ? -10.574 -2.683 9.460 1.00 87.06 88 LYS A N 1
ATOM 631 C CA . LYS A 1 88 ? -9.176 -2.233 9.466 1.00 87.06 88 LYS A CA 1
ATOM 632 C C . LYS A 1 88 ? -8.200 -3.414 9.529 1.00 87.06 88 LYS A C 1
ATOM 634 O O . LYS A 1 88 ? -7.228 -3.430 8.779 1.00 87.06 88 LYS A O 1
ATOM 639 N N . ALA A 1 89 ? -8.483 -4.418 10.357 1.00 91.31 89 ALA A N 1
ATOM 640 C CA . ALA A 1 89 ? -7.684 -5.636 10.463 1.00 91.31 89 ALA A CA 1
ATOM 641 C C . ALA A 1 89 ? -7.712 -6.464 9.161 1.00 91.31 89 ALA A C 1
ATOM 643 O O . ALA A 1 89 ? -6.675 -6.930 8.695 1.00 91.31 89 ALA A O 1
ATOM 644 N N . PHE A 1 90 ? -8.879 -6.584 8.523 1.00 93.19 90 PHE A N 1
ATOM 645 C CA . PHE A 1 90 ? -9.016 -7.212 7.205 1.00 93.19 90 PHE A CA 1
ATOM 646 C C . PHE A 1 90 ? -8.181 -6.492 6.134 1.00 93.19 90 PHE A C 1
ATOM 648 O O . PHE A 1 90 ? -7.408 -7.132 5.423 1.00 93.19 90 PHE A O 1
ATOM 655 N N . ALA A 1 91 ? -8.276 -5.159 6.064 1.00 90.06 91 ALA A N 1
ATOM 656 C CA . ALA A 1 91 ? -7.492 -4.349 5.132 1.00 90.06 91 ALA A CA 1
ATOM 657 C C . ALA A 1 91 ? -5.979 -4.477 5.379 1.00 90.06 91 ALA A C 1
ATOM 659 O O . ALA A 1 91 ? -5.208 -4.590 4.430 1.00 90.06 91 ALA A O 1
ATOM 660 N N . ALA A 1 92 ? -5.548 -4.529 6.643 1.00 92.69 92 ALA A N 1
ATOM 661 C CA . ALA A 1 92 ? -4.149 -4.764 6.990 1.00 92.69 92 ALA A CA 1
ATOM 662 C C . ALA A 1 92 ? -3.649 -6.134 6.496 1.00 92.69 92 ALA A C 1
ATOM 664 O O . ALA A 1 92 ? -2.529 -6.230 6.003 1.00 92.69 92 ALA A O 1
ATOM 665 N N . GLY A 1 93 ? -4.490 -7.174 6.571 1.00 91.62 93 GLY A N 1
ATOM 666 C CA . GLY A 1 93 ? -4.193 -8.496 6.012 1.00 91.62 93 GLY A CA 1
ATOM 667 C C . GLY A 1 93 ? -4.028 -8.490 4.489 1.00 91.62 93 GLY A C 1
ATOM 668 O O . GLY A 1 93 ? -3.091 -9.105 3.985 1.00 91.62 93 GLY A O 1
ATOM 669 N N . ILE A 1 94 ? -4.884 -7.756 3.767 1.00 93.12 94 ILE A N 1
ATOM 670 C CA . ILE A 1 94 ? -4.768 -7.556 2.309 1.00 93.12 94 ILE A CA 1
ATOM 671 C C . ILE A 1 94 ? -3.431 -6.892 1.966 1.00 93.12 94 ILE A C 1
ATOM 673 O O . ILE A 1 94 ? -2.660 -7.445 1.192 1.00 93.12 94 ILE A O 1
ATOM 677 N N . ILE A 1 95 ? -3.123 -5.751 2.595 1.00 91.50 95 ILE A N 1
ATOM 678 C CA . ILE A 1 95 ? -1.894 -4.982 2.331 1.00 91.50 95 ILE A CA 1
ATOM 679 C C . ILE A 1 95 ? -0.647 -5.827 2.618 1.00 91.50 95 ILE A C 1
ATOM 681 O O . ILE A 1 95 ? 0.302 -5.821 1.832 1.00 91.50 95 ILE A O 1
ATOM 685 N N . LEU A 1 96 ? -0.662 -6.581 3.722 1.00 94.81 96 LEU A N 1
ATOM 686 C CA . LEU A 1 96 ? 0.428 -7.481 4.085 1.00 94.81 96 LEU A CA 1
ATOM 687 C C . LEU A 1 96 ? 0.658 -8.546 3.006 1.00 94.81 96 LEU A C 1
ATOM 689 O O . LEU A 1 96 ? 1.798 -8.781 2.606 1.00 94.81 96 LEU A O 1
ATOM 693 N N . ALA A 1 97 ? -0.417 -9.177 2.527 1.00 91.69 97 ALA A N 1
ATOM 694 C CA . ALA A 1 97 ? -0.336 -10.196 1.489 1.00 91.69 97 ALA A CA 1
ATOM 695 C C . ALA A 1 97 ? 0.101 -9.617 0.139 1.00 91.69 97 ALA A C 1
ATOM 697 O O . ALA A 1 97 ? 0.957 -10.217 -0.502 1.00 91.69 97 ALA A O 1
ATOM 698 N N . THR A 1 98 ? -0.398 -8.447 -0.272 1.00 88.88 98 THR A N 1
ATOM 699 C CA . THR A 1 98 ? 0.054 -7.769 -1.500 1.00 88.88 98 THR A CA 1
ATOM 700 C C . THR A 1 98 ? 1.555 -7.488 -1.446 1.00 88.88 98 THR A C 1
ATOM 702 O O . THR A 1 98 ? 2.277 -7.825 -2.384 1.00 88.88 98 THR A O 1
ATOM 705 N N . GLY A 1 99 ? 2.051 -6.965 -0.318 1.00 89.06 99 GLY A N 1
ATOM 706 C CA . GLY A 1 99 ? 3.476 -6.710 -0.115 1.00 89.06 99 GLY A CA 1
ATOM 707 C C . GLY A 1 99 ? 4.337 -7.965 -0.278 1.00 89.06 99 GLY A C 1
ATOM 708 O O . GLY A 1 99 ? 5.320 -7.924 -1.006 1.00 89.06 99 GLY A O 1
ATOM 709 N N . PHE A 1 100 ? 3.956 -9.083 0.349 1.00 92.00 100 PHE A N 1
ATOM 710 C CA . PHE A 1 100 ? 4.757 -10.3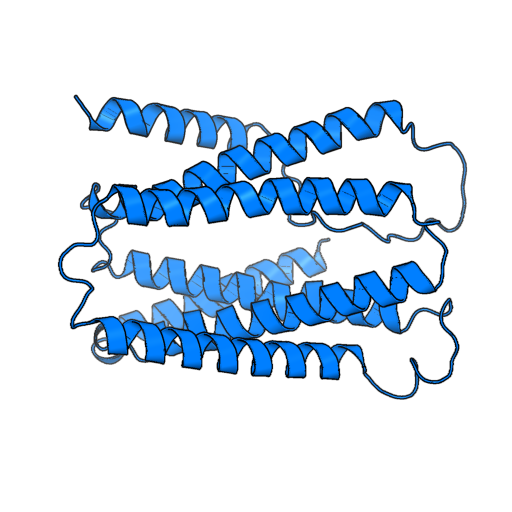15 0.342 1.00 92.00 100 PHE A CA 1
ATOM 711 C C . PHE A 1 100 ? 4.572 -11.219 -0.882 1.00 92.00 100 PHE A C 1
ATOM 713 O O . PHE A 1 100 ? 5.533 -11.870 -1.277 1.00 92.00 100 PHE A O 1
ATOM 720 N N . MET A 1 101 ? 3.363 -11.313 -1.441 1.00 87.88 101 MET A N 1
ATOM 721 C CA . MET A 1 101 ? 3.012 -12.323 -2.455 1.00 87.88 101 MET A CA 1
ATOM 722 C C . MET A 1 101 ? 2.948 -11.778 -3.878 1.00 87.88 101 MET A C 1
ATOM 724 O O . MET A 1 101 ? 3.093 -12.561 -4.805 1.00 87.88 101 MET A O 1
ATOM 728 N N . HIS A 1 102 ? 2.731 -10.474 -4.061 1.00 85.50 102 HIS A N 1
ATOM 729 C CA . HIS A 1 102 ? 2.694 -9.868 -5.396 1.00 85.50 102 HIS A CA 1
ATOM 730 C C . HIS A 1 102 ? 3.907 -8.971 -5.621 1.00 85.50 102 HIS A C 1
ATOM 732 O O . HIS A 1 102 ? 4.687 -9.183 -6.538 1.00 85.50 102 HIS A O 1
ATOM 738 N N . VAL A 1 103 ? 4.101 -7.987 -4.745 1.00 88.12 103 VAL A N 1
ATOM 739 C CA . VAL A 1 103 ? 5.059 -6.900 -4.983 1.00 88.12 103 VAL A CA 1
ATOM 740 C C . VAL A 1 103 ? 6.502 -7.360 -4.748 1.00 88.12 103 VAL A C 1
ATOM 742 O O . VAL A 1 103 ? 7.386 -7.095 -5.558 1.00 88.12 103 VAL A O 1
ATOM 745 N N . LEU A 1 104 ? 6.758 -8.082 -3.652 1.00 91.19 104 LEU A N 1
ATOM 746 C CA . LEU A 1 104 ? 8.093 -8.597 -3.352 1.00 91.19 104 LEU A CA 1
ATOM 747 C C . LEU A 1 104 ? 8.614 -9.577 -4.428 1.00 91.19 104 LEU A C 1
ATOM 749 O O . LEU A 1 104 ? 9.709 -9.324 -4.926 1.00 91.19 104 LEU A O 1
ATOM 753 N N . PRO A 1 105 ? 7.904 -10.656 -4.821 1.00 90.50 105 PRO A N 1
ATOM 754 C CA . PRO A 1 105 ? 8.418 -11.588 -5.827 1.00 90.50 105 PRO A CA 1
ATOM 755 C C . PRO A 1 105 ? 8.574 -10.952 -7.212 1.00 90.50 105 PRO A C 1
ATOM 757 O O . PRO A 1 105 ? 9.608 -11.167 -7.832 1.00 90.50 105 PRO A O 1
ATOM 760 N N . ASP A 1 106 ? 7.659 -10.077 -7.642 1.00 88.06 106 ASP A N 1
ATOM 761 C CA . ASP A 1 106 ? 7.807 -9.334 -8.905 1.00 88.06 106 ASP A CA 1
ATOM 762 C C . ASP A 1 106 ? 9.119 -8.527 -8.938 1.00 88.06 106 ASP A C 1
ATOM 764 O O . ASP A 1 106 ? 9.899 -8.567 -9.891 1.00 88.06 106 ASP A O 1
ATOM 768 N N . SER A 1 107 ? 9.453 -7.872 -7.821 1.00 89.38 107 SER A N 1
ATOM 769 C CA . SER A 1 107 ? 10.729 -7.164 -7.692 1.00 89.38 107 SER A CA 1
ATOM 770 C C . SER A 1 107 ? 11.961 -8.086 -7.650 1.00 89.38 107 SER A C 1
ATOM 772 O O . SER A 1 107 ? 13.068 -7.641 -7.966 1.00 89.38 107 SER A O 1
ATOM 774 N N . PHE A 1 108 ? 11.810 -9.361 -7.274 1.00 90.31 108 PHE A N 1
ATOM 775 C CA . PHE A 1 108 ? 12.871 -10.364 -7.400 1.00 90.31 108 PHE A CA 1
ATOM 776 C C . PHE A 1 108 ? 13.040 -10.808 -8.854 1.00 90.31 108 PHE A C 1
ATOM 778 O O . PHE A 1 108 ? 14.173 -10.836 -9.330 1.00 90.31 108 PHE A O 1
ATOM 785 N N . ASP A 1 109 ? 11.946 -11.065 -9.567 1.00 88.94 109 ASP A N 1
ATOM 78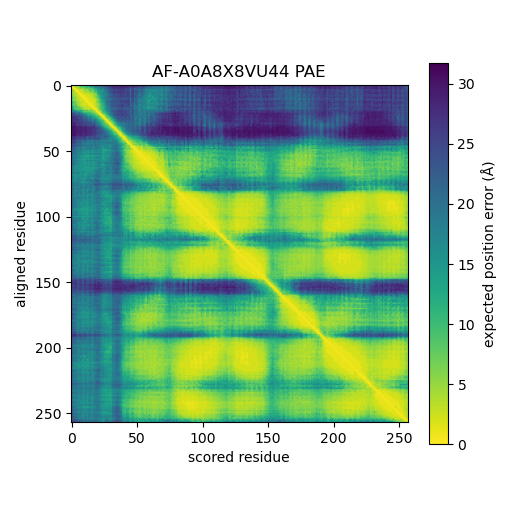6 C CA . ASP A 1 109 ? 11.974 -11.510 -10.964 1.00 88.94 109 ASP A CA 1
ATOM 787 C C . ASP A 1 109 ? 12.577 -10.440 -11.886 1.00 88.94 109 ASP A C 1
ATOM 789 O O . ASP A 1 109 ? 13.422 -10.739 -12.732 1.00 88.94 109 ASP A O 1
ATOM 793 N N . MET A 1 110 ? 12.268 -9.160 -11.650 1.00 86.56 110 MET A N 1
ATOM 794 C CA . MET A 1 110 ? 12.878 -8.055 -12.398 1.00 86.56 110 MET A CA 1
ATOM 795 C C . MET A 1 110 ? 14.400 -7.957 -12.206 1.00 86.56 110 MET A C 1
ATOM 797 O O . MET A 1 110 ? 15.138 -7.751 -13.175 1.00 86.56 110 MET A O 1
ATOM 801 N N . LEU A 1 111 ? 14.888 -8.099 -10.967 1.00 86.56 111 LEU A N 1
ATOM 802 C CA . LEU A 1 111 ? 16.320 -7.994 -10.641 1.00 86.56 111 LEU A CA 1
ATOM 803 C C . LEU A 1 111 ? 17.101 -9.282 -10.931 1.00 86.56 111 LEU A C 1
ATOM 805 O O . LEU A 1 111 ? 18.324 -9.224 -11.074 1.00 86.56 111 LEU A O 1
ATOM 809 N N . SER A 1 112 ? 16.417 -10.423 -11.011 1.00 83.56 112 SER A N 1
ATOM 810 C CA . SER A 1 112 ? 17.015 -11.734 -11.274 1.00 83.56 112 SER A CA 1
ATOM 811 C C . SER A 1 112 ? 16.803 -12.223 -12.709 1.00 83.56 112 SER A C 1
ATOM 813 O O . SER A 1 112 ? 17.115 -13.372 -13.003 1.00 83.56 112 SER A O 1
ATOM 815 N N . SER A 1 113 ? 16.303 -11.371 -13.602 1.00 83.12 113 SER A N 1
ATOM 816 C CA . SER A 1 113 ? 16.132 -11.703 -15.017 1.00 83.12 113 SER A CA 1
ATOM 817 C C . SER A 1 113 ? 17.470 -11.926 -15.738 1.00 83.12 113 SER A C 1
ATOM 819 O O . SER A 1 113 ? 18.461 -11.238 -15.472 1.00 83.12 113 SER A O 1
ATOM 821 N N . ASP A 1 114 ? 17.469 -12.823 -16.730 1.00 78.75 114 ASP A N 1
ATOM 822 C CA . ASP A 1 114 ? 18.633 -13.146 -17.579 1.00 78.75 114 ASP A CA 1
ATOM 823 C C . ASP A 1 114 ? 19.151 -11.943 -18.399 1.00 78.75 114 ASP A C 1
ATOM 825 O O . ASP A 1 114 ? 20.251 -11.957 -18.953 1.00 78.75 114 ASP A O 1
ATOM 829 N N . CYS A 1 115 ? 18.364 -10.866 -18.474 1.00 76.88 115 CYS A N 1
ATOM 830 C CA . CYS A 1 115 ? 18.736 -9.606 -19.113 1.00 76.88 115 CYS A CA 1
ATOM 831 C C . CYS A 1 115 ? 19.776 -8.802 -18.309 1.00 76.88 115 CYS A C 1
ATOM 833 O O . CYS A 1 115 ? 20.364 -7.849 -18.837 1.00 76.88 115 CYS A O 1
ATOM 835 N N . LEU A 1 116 ? 20.003 -9.138 -17.034 1.00 77.25 116 LEU A N 1
ATOM 836 C CA . LEU A 1 116 ? 20.977 -8.476 -16.168 1.00 77.25 116 LEU A CA 1
ATOM 837 C C . LEU A 1 116 ? 22.291 -9.259 -16.097 1.00 77.25 116 LEU A C 1
ATOM 839 O O . LEU A 1 116 ? 22.354 -10.478 -16.192 1.00 77.25 116 LEU A O 1
ATOM 843 N N . LYS A 1 117 ? 23.393 -8.529 -15.898 1.00 74.31 117 LYS A N 1
ATOM 844 C CA . LYS A 1 117 ? 24.721 -9.136 -15.776 1.00 74.31 117 LYS A CA 1
ATOM 845 C C . LYS A 1 117 ? 24.783 -10.021 -14.526 1.00 74.31 117 LYS A C 1
ATOM 847 O O . LYS A 1 117 ? 24.510 -9.550 -13.423 1.00 74.31 117 LYS A O 1
ATOM 852 N N . GLU A 1 118 ? 25.243 -11.255 -14.710 1.00 71.31 118 GLU A N 1
ATOM 853 C CA . GLU A 1 118 ? 25.297 -12.328 -13.701 1.00 71.31 118 GLU A CA 1
ATOM 854 C C . GLU A 1 118 ? 26.038 -11.934 -12.402 1.00 71.31 118 GLU A C 1
ATOM 856 O O . GLU A 1 118 ? 25.714 -12.386 -11.304 1.00 71.31 118 GLU A O 1
ATOM 861 N N . ASN A 1 119 ? 26.967 -10.973 -12.486 1.00 74.25 119 ASN A N 1
ATOM 862 C CA . ASN A 1 119 ? 27.511 -10.257 -11.331 1.00 74.25 119 ASN A CA 1
ATOM 863 C C . ASN A 1 119 ? 27.073 -8.778 -11.356 1.00 74.25 119 ASN A C 1
ATOM 865 O O . ASN A 1 119 ? 27.280 -8.123 -12.384 1.00 74.25 119 ASN A O 1
ATOM 869 N N . PRO A 1 120 ? 26.624 -8.182 -10.231 1.00 78.50 120 PRO A N 1
ATOM 870 C CA . PRO A 1 120 ? 26.437 -8.749 -8.885 1.00 78.50 120 PRO A CA 1
ATOM 871 C C . PRO A 1 120 ? 25.032 -9.328 -8.612 1.00 78.50 120 PRO A C 1
ATOM 873 O O . PRO A 1 120 ? 24.833 -9.941 -7.566 1.00 78.50 120 PRO A O 1
ATOM 876 N N . TRP A 1 121 ? 24.074 -9.136 -9.520 1.00 78.75 121 TRP A N 1
ATOM 877 C CA . TRP A 1 121 ? 22.639 -9.269 -9.243 1.00 78.75 121 TRP A CA 1
ATOM 878 C C . TRP A 1 121 ? 22.167 -10.684 -8.882 1.00 78.75 121 TRP A C 1
ATOM 880 O O . TRP A 1 121 ? 21.277 -10.813 -8.053 1.00 78.75 121 TRP A O 1
ATOM 890 N N . HIS A 1 122 ? 22.794 -11.740 -9.414 1.00 74.75 122 HIS A N 1
ATOM 891 C CA . HIS A 1 122 ? 22.404 -13.130 -9.119 1.00 74.75 122 HIS A CA 1
ATOM 892 C C . HIS A 1 122 ? 23.094 -13.733 -7.883 1.00 74.75 122 HIS A C 1
ATOM 894 O O . HIS A 1 122 ? 22.726 -14.814 -7.431 1.00 74.75 122 HIS A O 1
ATOM 900 N N . LYS A 1 123 ? 24.105 -13.064 -7.308 1.00 80.81 123 LYS A N 1
ATOM 901 C CA . LYS A 1 123 ? 24.859 -13.602 -6.155 1.00 80.81 123 LYS A CA 1
ATOM 902 C C . LYS A 1 123 ? 24.271 -13.226 -4.800 1.00 80.81 123 LYS A C 1
ATOM 904 O O . LYS A 1 123 ? 24.578 -13.883 -3.808 1.00 80.81 123 LYS A O 1
ATOM 909 N N . PHE A 1 124 ? 23.488 -12.152 -4.735 1.00 83.44 124 PHE A N 1
ATOM 910 C CA . PHE A 1 124 ? 22.952 -11.616 -3.488 1.00 83.44 124 PHE A CA 1
ATOM 911 C C . PHE A 1 124 ? 21.519 -11.107 -3.702 1.00 83.44 124 PHE A C 1
ATOM 913 O O . PHE A 1 124 ? 21.292 -10.398 -4.683 1.00 83.44 124 PHE A O 1
ATOM 920 N N . PRO A 1 125 ? 20.561 -11.408 -2.800 1.00 87.56 125 PRO A N 1
ATOM 921 C CA . PRO A 1 125 ? 19.178 -10.945 -2.905 1.00 87.56 125 PRO A CA 1
ATOM 922 C C . PRO A 1 125 ? 19.072 -9.440 -2.600 1.00 87.56 125 PRO A C 1
ATOM 924 O O . PRO A 1 125 ? 18.602 -9.026 -1.537 1.00 87.56 125 PRO A O 1
ATOM 927 N N . PHE A 1 126 ? 19.515 -8.604 -3.545 1.00 88.94 126 PHE A N 1
ATOM 928 C CA . PHE A 1 126 ? 19.490 -7.142 -3.432 1.00 88.94 126 PHE A CA 1
ATOM 929 C C . PHE A 1 126 ? 18.079 -6.610 -3.186 1.00 88.94 126 PHE A C 1
ATOM 931 O O . PHE A 1 126 ? 17.910 -5.697 -2.382 1.00 88.94 126 PHE A O 1
ATOM 938 N N . THR A 1 127 ? 17.072 -7.225 -3.804 1.00 90.56 127 THR A N 1
ATOM 939 C CA . THR A 1 127 ? 15.654 -6.921 -3.599 1.00 90.56 127 THR A CA 1
ATOM 940 C C . THR A 1 127 ? 15.267 -6.978 -2.118 1.00 90.56 127 THR A C 1
ATOM 942 O O . THR A 1 127 ? 14.762 -6.001 -1.568 1.00 90.56 127 THR A O 1
ATOM 945 N N . GLY A 1 128 ? 15.580 -8.084 -1.433 1.00 93.12 128 GLY A N 1
ATOM 946 C CA . GLY A 1 128 ? 15.281 -8.251 -0.008 1.00 93.12 128 GLY A CA 1
ATOM 947 C C . GLY A 1 128 ? 16.039 -7.259 0.879 1.00 93.12 128 GLY A C 1
ATOM 948 O O . GLY A 1 128 ? 15.465 -6.698 1.811 1.00 93.12 128 GLY A O 1
ATOM 949 N N . PHE A 1 129 ? 17.307 -6.984 0.560 1.00 93.44 129 PHE A N 1
ATOM 950 C CA . PHE A 1 129 ? 18.097 -5.974 1.272 1.00 93.44 129 PHE A CA 1
ATOM 951 C C . PHE A 1 129 ? 17.489 -4.572 1.146 1.00 93.44 129 PHE A C 1
ATOM 953 O O . PHE A 1 129 ? 17.380 -3.854 2.138 1.00 93.44 129 PHE A O 1
ATOM 960 N N . VAL A 1 130 ? 17.050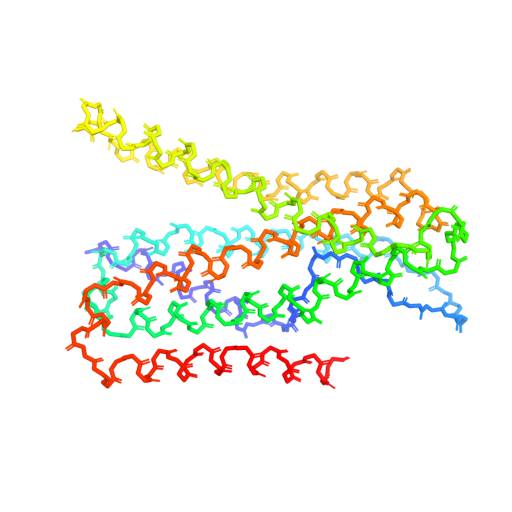 -4.193 -0.055 1.00 94.44 130 VAL A N 1
ATOM 961 C CA . VAL A 1 130 ? 16.435 -2.887 -0.324 1.00 94.44 130 VAL A CA 1
ATOM 962 C C . VAL A 1 130 ? 15.081 -2.765 0.368 1.00 94.44 130 VAL A C 1
ATOM 964 O O . VAL A 1 130 ? 14.814 -1.726 0.967 1.00 94.44 130 VAL A O 1
ATOM 967 N N . ALA A 1 131 ? 14.262 -3.819 0.356 1.00 95.25 131 ALA A N 1
ATOM 968 C CA . ALA A 1 131 ? 12.992 -3.853 1.080 1.00 95.25 131 ALA A CA 1
ATOM 969 C C . ALA A 1 131 ? 13.189 -3.725 2.603 1.00 95.25 131 ALA A C 1
ATOM 971 O O . ALA A 1 131 ? 12.466 -2.992 3.277 1.00 95.25 131 ALA A O 1
ATOM 972 N N . MET A 1 132 ? 14.201 -4.393 3.166 1.00 95.06 132 MET A N 1
ATOM 973 C CA . MET A 1 132 ? 14.525 -4.266 4.590 1.00 95.06 132 MET A CA 1
ATOM 974 C C . MET A 1 132 ? 15.034 -2.858 4.926 1.00 95.06 132 MET A C 1
ATOM 976 O O . MET A 1 132 ? 14.622 -2.269 5.926 1.00 95.06 132 MET A O 1
ATOM 980 N N . LEU A 1 133 ? 15.906 -2.299 4.081 1.00 95.88 133 LEU A N 1
ATOM 981 C CA . LEU A 1 133 ? 16.429 -0.949 4.255 1.00 95.88 133 LEU A CA 1
ATOM 982 C C . LEU A 1 133 ? 15.312 0.095 4.154 1.00 95.88 133 LEU A C 1
ATOM 984 O O . LEU A 1 133 ? 15.280 1.012 4.973 1.00 95.88 133 LEU A O 1
ATOM 988 N N . SER A 1 134 ? 14.367 -0.061 3.220 1.00 95.00 134 SER A N 1
ATOM 989 C CA . SER A 1 134 ? 13.221 0.843 3.107 1.00 95.00 134 SER A CA 1
ATOM 990 C C . SER A 1 134 ? 12.319 0.769 4.338 1.00 95.00 134 SER A C 1
ATOM 992 O O . SER A 1 134 ? 11.961 1.815 4.867 1.00 95.00 134 SER A O 1
ATOM 994 N N . ALA A 1 135 ? 12.033 -0.424 4.870 1.00 94.56 135 ALA A N 1
ATOM 995 C CA . ALA A 1 135 ? 11.250 -0.576 6.097 1.00 94.56 135 ALA A CA 1
ATOM 996 C C . ALA A 1 135 ? 11.921 0.097 7.311 1.00 94.56 135 ALA A C 1
ATOM 998 O O . ALA A 1 135 ? 11.256 0.790 8.080 1.00 94.56 135 ALA A O 1
ATOM 999 N N . ILE A 1 136 ? 13.243 -0.052 7.466 1.00 95.06 136 ILE A N 1
ATOM 1000 C CA . ILE A 1 136 ? 14.004 0.606 8.542 1.00 95.06 136 ILE A CA 1
ATOM 1001 C C . ILE A 1 136 ? 13.983 2.128 8.374 1.00 95.06 136 ILE A C 1
ATOM 1003 O O . ILE A 1 136 ? 13.791 2.855 9.348 1.00 95.06 136 ILE A O 1
ATOM 1007 N N . VAL A 1 137 ? 14.172 2.626 7.149 1.00 94.12 137 VAL A N 1
ATOM 1008 C CA . VAL A 1 137 ? 14.114 4.065 6.862 1.00 94.12 137 VAL A CA 1
ATOM 1009 C C . VAL A 1 137 ? 12.717 4.618 7.147 1.00 94.12 137 VAL A C 1
ATOM 1011 O O . VAL A 1 137 ? 12.612 5.663 7.787 1.00 94.12 137 VAL A O 1
ATOM 1014 N N . THR A 1 138 ? 11.651 3.914 6.758 1.00 89.94 138 THR A N 1
ATOM 1015 C CA . THR A 1 138 ? 10.277 4.312 7.091 1.00 89.94 138 THR A CA 1
ATOM 1016 C C . THR A 1 138 ? 10.072 4.367 8.597 1.00 89.94 138 THR A C 1
ATOM 1018 O O . THR A 1 138 ? 9.579 5.377 9.088 1.00 89.94 138 THR A O 1
ATOM 1021 N N . LEU A 1 139 ? 10.526 3.354 9.341 1.00 92.06 139 LEU A N 1
ATOM 1022 C CA . LEU A 1 139 ? 10.457 3.351 10.804 1.00 92.06 139 LEU A CA 1
ATOM 1023 C C . LEU A 1 139 ? 11.161 4.571 11.407 1.00 92.06 139 LEU A C 1
ATOM 1025 O O . LEU A 1 139 ? 10.629 5.210 12.315 1.00 92.06 139 LEU A O 1
ATOM 1029 N N . MET A 1 140 ? 12.352 4.915 10.907 1.00 93.12 140 MET A N 1
ATOM 1030 C CA . MET A 1 140 ? 13.096 6.093 11.361 1.00 93.12 140 MET A CA 1
ATOM 1031 C C . MET A 1 140 ? 12.314 7.381 11.096 1.00 93.12 140 MET A C 1
ATOM 1033 O O . MET A 1 140 ? 12.194 8.216 11.994 1.00 93.12 140 MET A O 1
ATOM 1037 N N . ILE A 1 141 ? 11.749 7.531 9.895 1.00 88.50 141 ILE A N 1
ATOM 1038 C CA . ILE A 1 141 ? 10.943 8.700 9.522 1.00 88.50 141 ILE A CA 1
ATOM 1039 C C . ILE A 1 141 ? 9.690 8.787 10.395 1.00 88.50 141 ILE A C 1
ATOM 1041 O O . ILE A 1 141 ? 9.409 9.855 10.933 1.00 88.50 141 ILE A O 1
ATOM 1045 N N . ASP A 1 142 ? 8.969 7.684 10.581 1.00 86.06 142 ASP A N 1
ATOM 1046 C CA . ASP A 1 142 ? 7.746 7.644 11.381 1.00 86.06 142 ASP A CA 1
ATOM 1047 C C . ASP A 1 142 ? 8.028 7.924 12.866 1.00 86.06 142 ASP A C 1
ATOM 1049 O O . ASP A 1 142 ? 7.335 8.706 13.520 1.00 86.06 142 ASP A O 1
ATOM 1053 N N . SER A 1 143 ? 9.146 7.413 13.386 1.00 87.62 143 SER A N 1
ATOM 1054 C CA . SER A 1 143 ? 9.624 7.714 14.741 1.00 87.62 143 SER A CA 1
ATOM 1055 C C . SER A 1 143 ? 9.988 9.191 14.913 1.00 87.62 143 SER A C 1
ATOM 1057 O O . SER A 1 143 ? 9.662 9.807 15.933 1.00 87.62 143 SER A O 1
ATOM 1059 N N . MET A 1 144 ? 10.662 9.785 13.922 1.00 86.69 144 MET A N 1
ATOM 1060 C CA . MET A 1 144 ? 10.981 11.214 13.917 1.00 86.69 144 MET A CA 1
ATOM 1061 C C . MET A 1 144 ? 9.710 12.062 13.827 1.00 86.69 144 MET A C 1
ATOM 1063 O O . MET A 1 144 ? 9.558 13.005 14.602 1.00 86.69 144 MET A O 1
ATOM 1067 N N . ALA A 1 145 ? 8.778 11.707 12.942 1.00 81.44 145 ALA A N 1
ATOM 1068 C CA . ALA A 1 145 ? 7.507 12.398 12.764 1.00 81.44 145 ALA A CA 1
ATOM 1069 C C . ALA A 1 145 ? 6.643 12.319 14.027 1.00 81.44 145 ALA A C 1
ATOM 1071 O O . ALA A 1 145 ? 6.130 13.339 14.479 1.00 81.44 145 ALA A O 1
ATOM 1072 N N . THR A 1 146 ? 6.557 11.147 14.657 1.00 82.06 146 THR A N 1
ATOM 1073 C CA . THR A 1 146 ? 5.857 10.947 15.930 1.00 82.06 146 THR A CA 1
ATOM 1074 C C . THR A 1 146 ? 6.485 11.789 17.037 1.00 82.06 146 THR A C 1
ATOM 1076 O O . THR A 1 146 ? 5.775 12.460 17.785 1.00 82.06 146 THR A O 1
ATOM 1079 N N . ARG A 1 147 ? 7.822 11.847 17.111 1.00 79.44 147 ARG A N 1
ATOM 1080 C CA . ARG A 1 147 ? 8.537 12.693 18.080 1.00 79.44 147 ARG A CA 1
ATOM 1081 C C . ARG A 1 147 ? 8.286 14.186 17.845 1.00 79.44 147 ARG A C 1
ATOM 1083 O O . ARG A 1 147 ? 8.050 14.918 18.803 1.00 79.44 147 ARG A O 1
ATOM 1090 N N . MET A 1 148 ? 8.317 14.641 16.594 1.00 73.25 148 MET A N 1
ATOM 1091 C CA . MET A 1 148 ? 8.039 16.038 16.234 1.00 73.25 148 MET A CA 1
ATOM 1092 C C . MET A 1 148 ? 6.556 16.398 16.426 1.00 73.25 148 MET A C 1
ATOM 1094 O O . MET A 1 148 ? 6.243 17.511 16.843 1.00 73.25 148 MET A O 1
ATOM 1098 N N . GLY A 1 149 ? 5.649 15.452 16.178 1.00 63.94 149 GLY A N 1
ATOM 1099 C CA . GLY A 1 149 ? 4.206 15.591 16.353 1.00 63.94 149 GLY A CA 1
ATOM 1100 C C . GLY A 1 149 ? 3.773 15.634 17.821 1.00 63.94 149 GLY A C 1
ATOM 1101 O O . GLY A 1 149 ? 2.982 16.500 18.184 1.00 63.94 149 GLY A O 1
ATOM 1102 N N . LEU A 1 150 ? 4.336 14.780 18.688 1.00 55.16 150 LEU A N 1
ATOM 1103 C CA . LEU A 1 150 ? 4.104 14.836 20.142 1.00 55.16 150 LEU A CA 1
ATOM 1104 C C . LEU A 1 150 ? 4.802 16.037 20.802 1.00 55.16 150 LEU A C 1
ATOM 1106 O O . LEU A 1 150 ? 4.256 16.623 21.734 1.00 55.16 150 LEU A O 1
ATOM 1110 N N . GLY A 1 151 ? 5.959 16.476 20.290 1.00 48.47 151 GLY A N 1
ATOM 1111 C CA . GLY A 1 151 ? 6.583 17.746 20.693 1.00 48.47 151 GLY A CA 1
ATOM 1112 C C . GLY A 1 151 ? 5.741 18.984 20.338 1.00 48.47 151 GLY A C 1
ATOM 1113 O O . GLY A 1 151 ? 5.964 20.067 20.875 1.00 48.47 151 GLY A O 1
ATOM 1114 N N . GLY A 1 152 ? 4.741 18.817 19.464 1.00 51.28 152 GLY A N 1
ATOM 1115 C CA . GLY A 1 152 ? 3.792 19.835 19.024 1.00 51.28 152 GLY A CA 1
ATOM 1116 C C . GLY A 1 152 ? 2.532 19.972 19.882 1.00 51.28 152 GLY A C 1
ATOM 1117 O O . GLY A 1 152 ? 1.720 20.847 19.585 1.00 51.28 152 GLY A O 1
ATOM 1118 N N . CYS A 1 153 ? 2.350 19.201 20.963 1.00 51.31 153 CYS A N 1
ATOM 1119 C CA . CYS A 1 153 ? 1.198 19.368 21.865 1.00 51.31 153 CYS A CA 1
ATOM 1120 C C . CYS A 1 153 ? 1.130 20.759 22.540 1.00 51.31 153 CYS A C 1
ATOM 1122 O O . CYS A 1 153 ? 0.107 21.095 23.128 1.00 51.31 153 CYS A O 1
ATOM 1124 N N . ILE A 1 154 ? 2.166 21.598 22.396 1.00 48.88 154 ILE A N 1
ATOM 1125 C CA . ILE A 1 154 ? 2.169 23.015 22.802 1.00 48.88 154 ILE A CA 1
ATOM 1126 C C . ILE A 1 154 ? 1.654 23.951 21.676 1.00 48.88 154 ILE A C 1
ATOM 1128 O O . ILE A 1 154 ? 1.167 25.039 21.964 1.00 48.88 154 ILE A O 1
ATOM 1132 N N . LEU A 1 155 ? 1.669 23.537 20.398 1.00 49.50 155 LEU A N 1
ATOM 1133 C CA . LEU A 1 155 ? 1.208 24.337 19.241 1.00 49.50 155 LEU A CA 1
ATOM 1134 C C . LEU A 1 155 ? -0.028 23.775 18.505 1.00 49.50 155 LEU A C 1
ATOM 1136 O O . LEU A 1 155 ? -0.561 24.429 17.606 1.00 49.50 155 LEU A O 1
ATOM 1140 N N . GLN A 1 156 ? -0.525 22.588 18.867 1.00 51.22 156 GLN A N 1
ATOM 1141 C CA . GLN A 1 156 ? -1.635 21.916 18.171 1.00 51.22 156 GLN A CA 1
ATOM 1142 C C . GLN A 1 156 ? -3.045 22.284 18.692 1.00 51.22 156 GLN A C 1
ATOM 1144 O O . GLN A 1 156 ? -4.025 21.646 18.311 1.00 51.22 156 GLN A O 1
ATOM 1149 N N . ALA A 1 157 ? -3.178 23.323 19.524 1.00 47.16 157 ALA A N 1
ATOM 1150 C CA . ALA A 1 157 ? -4.476 23.803 20.020 1.00 47.16 157 ALA A CA 1
ATOM 1151 C C . ALA A 1 157 ? -5.260 24.677 19.007 1.00 47.16 157 ALA A C 1
ATOM 1153 O O . ALA A 1 157 ? -6.428 24.970 19.235 1.00 47.16 157 ALA A O 1
ATOM 1154 N N . GLU A 1 158 ? -4.664 25.047 17.863 1.00 50.12 158 GLU A N 1
ATOM 1155 C CA . GLU A 1 158 ? -5.250 25.981 16.875 1.00 50.12 158 GLU A CA 1
ATOM 1156 C C . GLU A 1 158 ? -5.059 25.492 15.415 1.00 50.12 158 GLU A C 1
ATOM 1158 O O . GLU A 1 158 ? -4.695 26.222 14.484 1.00 50.12 158 GLU A O 1
ATOM 1163 N N . TYR A 1 159 ? -5.248 24.190 15.175 1.00 54.84 159 TYR A N 1
ATOM 1164 C CA . TYR A 1 159 ? -5.188 23.634 13.818 1.00 54.84 159 TYR A CA 1
ATOM 1165 C C . TYR A 1 159 ? -6.576 23.656 13.157 1.00 54.84 159 TYR A C 1
ATOM 1167 O O . TYR A 1 159 ? -7.364 22.714 13.270 1.00 54.84 159 TYR A O 1
ATOM 1175 N N . ASN A 1 160 ? -6.867 24.769 12.477 1.00 60.44 160 ASN A N 1
ATOM 1176 C CA . ASN A 1 160 ? -8.110 25.022 11.743 1.00 60.44 160 ASN A CA 1
ATOM 1177 C C . ASN A 1 160 ? -8.382 23.945 10.660 1.00 60.44 160 ASN A C 1
ATOM 1179 O O . ASN A 1 160 ? -7.447 23.331 10.135 1.00 60.44 160 ASN A O 1
ATOM 1183 N N . PHE A 1 161 ? -9.653 23.731 10.286 1.00 66.38 161 PHE A N 1
ATOM 1184 C CA . PHE A 1 161 ? -10.076 22.761 9.254 1.00 66.38 161 PHE A CA 1
ATOM 1185 C C . PHE A 1 161 ? -9.313 22.950 7.935 1.00 66.38 161 PHE A C 1
ATOM 1187 O O . PHE A 1 161 ? -8.980 21.974 7.271 1.00 66.38 161 PHE A O 1
ATOM 1194 N N . VAL A 1 162 ? -8.942 24.196 7.622 1.00 63.72 162 VAL A N 1
ATOM 1195 C CA . VAL A 1 162 ? -8.133 24.578 6.456 1.00 63.72 162 VAL A CA 1
ATOM 1196 C C . VAL A 1 162 ? -6.796 23.844 6.407 1.00 63.72 162 VAL A C 1
ATOM 1198 O O . VAL A 1 162 ? -6.388 23.405 5.340 1.00 63.72 162 VAL A O 1
ATOM 1201 N N . LYS A 1 163 ? -6.116 23.651 7.540 1.00 66.88 163 LYS A N 1
ATOM 1202 C CA . LYS A 1 163 ? -4.809 22.992 7.542 1.00 66.88 163 LYS A CA 1
ATOM 1203 C C . LYS A 1 163 ? -4.954 21.461 7.383 1.00 66.88 163 LYS A C 1
ATOM 1205 O O . LYS A 1 163 ? -4.180 20.844 6.656 1.00 66.88 163 LYS A O 1
ATOM 1210 N N . LYS A 1 164 ? -6.021 20.860 7.945 1.00 61.91 164 LYS A N 1
ATOM 1211 C CA . LYS A 1 164 ? -6.373 19.435 7.717 1.00 61.91 164 LYS A CA 1
ATOM 1212 C C . LYS A 1 164 ? -6.764 19.194 6.260 1.00 61.91 164 LYS A C 1
ATOM 1214 O O . LYS A 1 164 ? -6.338 18.211 5.662 1.00 61.91 164 LYS A O 1
ATOM 1219 N N . ALA A 1 165 ? -7.529 20.122 5.689 1.00 65.69 165 ALA A N 1
ATOM 1220 C CA . ALA A 1 165 ? -7.892 20.122 4.280 1.00 65.69 165 ALA A CA 1
ATOM 1221 C C . ALA A 1 165 ? -6.667 20.341 3.376 1.00 65.69 165 ALA A C 1
ATOM 1223 O O . ALA A 1 165 ? -6.561 19.688 2.345 1.00 65.69 165 ALA A O 1
ATOM 1224 N N . ALA A 1 166 ? -5.706 21.180 3.776 1.00 69.38 166 ALA A N 1
ATOM 1225 C CA . ALA A 1 166 ? -4.467 21.387 3.030 1.00 69.38 166 ALA A CA 1
ATOM 1226 C C . ALA A 1 166 ? -3.616 20.106 2.968 1.00 69.38 166 ALA A C 1
ATOM 1228 O O . ALA A 1 166 ? -3.208 19.712 1.881 1.00 69.38 166 ALA A O 1
ATOM 1229 N N . MET A 1 167 ? -3.409 19.404 4.090 1.00 66.06 167 MET A N 1
ATOM 1230 C CA . MET A 1 167 ? -2.684 18.120 4.104 1.00 66.06 167 MET A CA 1
ATOM 1231 C C . MET A 1 167 ? -3.356 17.071 3.201 1.00 66.06 167 MET A C 1
ATOM 1233 O O . MET A 1 167 ? -2.687 16.390 2.426 1.00 66.06 167 MET A O 1
ATOM 1237 N N . ALA A 1 168 ? -4.687 16.993 3.257 1.00 67.81 168 ALA A N 1
ATOM 1238 C CA . ALA A 1 168 ? -5.491 16.123 2.405 1.00 67.81 168 ALA A CA 1
ATOM 1239 C C . ALA A 1 168 ? -5.385 16.479 0.908 1.00 67.81 168 ALA A C 1
ATOM 1241 O O . ALA A 1 168 ? -5.287 15.593 0.059 1.00 67.81 168 ALA A O 1
ATOM 1242 N N . PHE A 1 169 ? -5.357 17.773 0.581 1.00 72.12 169 PHE A N 1
ATOM 1243 C CA . PHE A 1 169 ? -5.199 18.255 -0.789 1.00 72.12 169 PHE A CA 1
ATOM 1244 C C . PHE A 1 169 ? -3.827 17.885 -1.364 1.00 72.12 169 PHE A C 1
ATOM 1246 O O . PHE A 1 169 ? -3.752 17.344 -2.465 1.00 72.12 169 PHE A O 1
ATOM 1253 N N . PHE A 1 170 ? -2.748 18.087 -0.602 1.00 74.12 170 PHE A N 1
ATOM 1254 C CA . PHE A 1 170 ? -1.402 17.689 -1.027 1.00 74.12 170 PHE A CA 1
ATOM 1255 C C . PHE A 1 170 ? -1.281 16.175 -1.236 1.00 74.12 170 PHE A C 1
ATOM 1257 O O . PHE A 1 170 ? -0.693 15.747 -2.231 1.00 74.12 170 PHE A O 1
ATOM 1264 N N . PHE A 1 171 ? -1.889 15.362 -0.366 1.00 69.81 171 PHE A N 1
ATOM 1265 C CA . PHE A 1 171 ? -1.915 13.906 -0.536 1.00 69.81 171 PHE A CA 1
ATOM 1266 C C . PHE A 1 171 ? -2.616 13.503 -1.840 1.00 69.81 171 PHE A C 1
ATOM 1268 O O . PHE A 1 171 ? -2.090 12.698 -2.605 1.00 69.81 171 PHE A O 1
ATOM 1275 N N . SER A 1 172 ? -3.748 14.141 -2.155 1.00 69.94 172 SER A N 1
ATOM 1276 C CA . SER A 1 172 ? -4.473 13.848 -3.389 1.00 69.94 172 SER A CA 1
ATOM 1277 C C . SER A 1 172 ? -3.811 14.379 -4.659 1.00 69.94 172 SER A C 1
ATOM 1279 O O . SER A 1 172 ? -4.071 13.813 -5.714 1.00 69.94 172 SER A O 1
ATOM 1281 N N . VAL A 1 173 ? -3.019 15.456 -4.608 1.00 76.44 173 VAL A N 1
ATOM 1282 C CA . VAL A 1 173 ? -2.286 15.978 -5.782 1.00 76.44 173 VAL A CA 1
ATOM 1283 C C . VAL A 1 173 ? -1.026 15.158 -6.059 1.00 76.44 173 VAL A C 1
ATOM 1285 O O . VAL A 1 173 ? -0.626 15.003 -7.213 1.00 76.44 173 VAL A O 1
ATOM 1288 N N . THR A 1 174 ? -0.428 14.571 -5.023 1.00 74.00 174 THR A N 1
ATOM 1289 C CA . THR A 1 174 ? 0.794 13.769 -5.162 1.00 74.00 174 THR A CA 1
ATOM 1290 C C . THR A 1 174 ? 0.550 12.499 -5.984 1.00 74.00 174 THR A C 1
ATOM 1292 O O . THR A 1 174 ? 1.395 12.131 -6.796 1.00 74.00 174 THR A O 1
ATOM 1295 N N . THR A 1 175 ? -0.620 11.862 -5.860 1.00 72.31 175 THR A N 1
ATOM 1296 C CA . THR A 1 175 ? -0.977 10.656 -6.632 1.00 72.31 175 THR A CA 1
ATOM 1297 C C . THR A 1 175 ? -1.053 10.882 -8.156 1.00 72.31 175 THR A C 1
ATOM 1299 O O . THR A 1 175 ? -0.332 10.196 -8.879 1.00 72.31 175 THR A O 1
ATOM 1302 N N . PRO A 1 176 ? -1.847 11.830 -8.701 1.00 72.75 176 PRO A N 1
ATOM 1303 C CA . PRO A 1 176 ? -1.884 12.097 -10.139 1.00 72.75 176 PRO A CA 1
ATOM 1304 C C . PRO A 1 176 ? -0.561 12.666 -10.654 1.00 72.75 176 PRO A C 1
ATOM 1306 O O . PRO A 1 176 ? -0.183 12.370 -11.785 1.00 72.75 176 PRO A O 1
ATOM 1309 N N . PHE A 1 177 ? 0.172 13.427 -9.833 1.00 77.44 177 PHE A N 1
ATOM 1310 C CA . PHE A 1 177 ? 1.518 13.877 -10.180 1.00 77.44 177 PHE A CA 1
ATOM 1311 C C . PHE A 1 177 ? 2.490 12.698 -10.337 1.00 77.44 177 PHE A C 1
ATOM 1313 O O . PHE A 1 177 ? 3.213 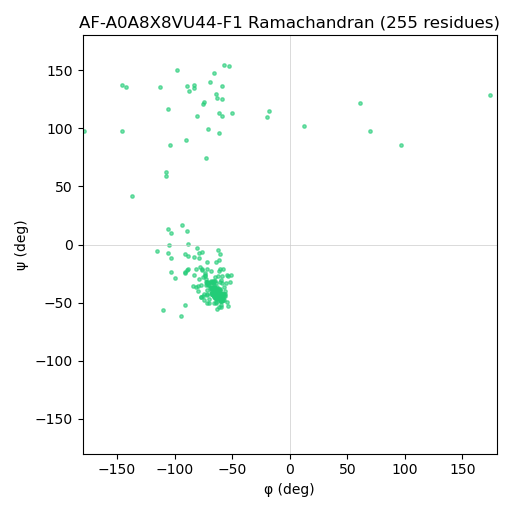12.637 -11.328 1.00 77.44 177 PHE A O 1
ATOM 1320 N N . GLY A 1 178 ? 2.465 11.729 -9.417 1.00 72.25 178 GLY A N 1
ATOM 1321 C CA . GLY A 1 178 ? 3.268 10.507 -9.505 1.00 72.25 178 GLY A CA 1
ATOM 1322 C C . GLY A 1 178 ? 2.941 9.676 -10.747 1.00 72.25 178 GLY A C 1
ATOM 1323 O O . GLY A 1 178 ? 3.850 9.240 -11.449 1.00 72.25 178 GLY A O 1
ATOM 1324 N N . ILE A 1 179 ? 1.653 9.534 -11.080 1.00 72.81 179 ILE A N 1
ATOM 1325 C CA . ILE A 1 179 ? 1.220 8.830 -12.298 1.00 72.81 179 ILE A CA 1
ATOM 1326 C C . ILE A 1 179 ? 1.687 9.576 -13.557 1.00 72.81 179 ILE A C 1
ATOM 1328 O O . ILE A 1 179 ? 2.221 8.959 -14.479 1.00 72.81 179 ILE A O 1
ATOM 1332 N N . ALA A 1 180 ? 1.540 10.905 -13.595 1.00 75.00 180 ALA A N 1
ATOM 1333 C CA . ALA A 1 180 ? 1.999 11.727 -14.713 1.00 75.00 180 ALA A CA 1
ATOM 1334 C C . ALA A 1 180 ? 3.519 11.628 -14.906 1.00 75.00 180 ALA A C 1
ATOM 1336 O O . ALA A 1 180 ? 3.985 11.459 -16.033 1.00 75.00 180 ALA A O 1
ATOM 1337 N N . LEU A 1 181 ? 4.286 11.672 -13.812 1.00 75.88 181 LEU A N 1
ATOM 1338 C CA . LEU A 1 181 ? 5.734 11.500 -13.839 1.00 75.88 181 LEU A CA 1
ATOM 1339 C C . LEU A 1 181 ? 6.127 10.090 -14.308 1.00 75.88 181 LEU A C 1
ATOM 1341 O O . LEU A 1 181 ? 7.028 9.962 -15.133 1.00 75.88 181 LEU A O 1
ATOM 1345 N N . GLY A 1 182 ? 5.427 9.045 -13.859 1.00 71.75 182 GLY A N 1
ATOM 1346 C CA . GLY A 1 182 ? 5.658 7.665 -14.300 1.00 71.75 182 GLY A CA 1
ATOM 1347 C C . GLY A 1 182 ? 5.422 7.476 -15.802 1.00 71.75 182 GLY A C 1
ATOM 1348 O O . GLY A 1 182 ? 6.259 6.902 -16.499 1.00 71.75 182 GLY A O 1
ATOM 1349 N N . ILE A 1 183 ? 4.334 8.045 -16.335 1.00 70.94 183 ILE A N 1
ATOM 1350 C CA . ILE A 1 183 ? 4.057 8.033 -17.780 1.00 70.94 183 ILE A CA 1
ATOM 1351 C C . ILE A 1 183 ? 5.119 8.840 -18.540 1.00 70.94 183 ILE A C 1
ATOM 1353 O O . ILE A 1 183 ? 5.612 8.380 -19.571 1.00 70.94 183 ILE A O 1
ATOM 1357 N N . ALA A 1 184 ? 5.515 10.012 -18.036 1.00 73.56 184 ALA A N 1
ATOM 1358 C CA . ALA A 1 184 ? 6.549 10.831 -18.665 1.00 73.56 184 ALA A CA 1
ATOM 1359 C C . ALA A 1 184 ? 7.890 10.081 -18.750 1.00 73.56 184 ALA A C 1
ATOM 1361 O O . ALA A 1 184 ? 8.509 10.053 -19.815 1.00 73.56 184 ALA A O 1
ATOM 1362 N N . LEU A 1 185 ? 8.298 9.401 -17.674 1.00 68.19 185 LEU A N 1
ATOM 1363 C CA . LEU A 1 185 ? 9.516 8.587 -17.648 1.00 68.19 185 LEU A CA 1
ATOM 1364 C C . LEU A 1 185 ? 9.436 7.387 -18.602 1.00 68.19 185 LEU A C 1
ATOM 1366 O O . LEU A 1 185 ? 10.419 7.100 -19.286 1.00 68.19 185 LEU A O 1
ATOM 1370 N N . SER A 1 186 ? 8.266 6.751 -18.732 1.00 66.69 186 SER A N 1
ATOM 1371 C CA . SER A 1 186 ? 8.067 5.628 -19.666 1.00 66.69 186 SER A CA 1
ATOM 1372 C C . SER A 1 186 ? 8.283 6.009 -21.138 1.00 66.69 186 SER A C 1
ATOM 1374 O O . SER A 1 186 ? 8.632 5.161 -21.948 1.00 66.69 186 SER A O 1
ATOM 1376 N N . SER A 1 187 ? 8.154 7.293 -21.499 1.00 67.06 187 SER A N 1
ATOM 1377 C CA . SER A 1 187 ? 8.383 7.748 -22.880 1.00 67.06 187 SER A CA 1
ATOM 1378 C C . SER A 1 187 ? 9.862 7.843 -23.278 1.00 67.06 187 SER A C 1
ATOM 1380 O O . SER A 1 187 ? 10.171 7.838 -24.469 1.00 67.06 187 SER A O 1
ATOM 1382 N N . MET A 1 188 ? 10.767 7.933 -22.297 1.00 64.88 188 MET A N 1
ATOM 1383 C CA . MET A 1 188 ? 12.211 8.128 -22.502 1.00 64.88 188 MET A CA 1
ATOM 1384 C C . MET A 1 188 ? 13.028 6.843 -22.309 1.00 64.88 188 MET A C 1
ATOM 1386 O O . MET A 1 188 ? 14.209 6.806 -22.658 1.00 64.88 188 MET A O 1
ATOM 1390 N N . TYR A 1 189 ? 12.417 5.787 -21.771 1.00 59.53 189 TYR A N 1
ATOM 1391 C CA . TYR A 1 189 ? 13.049 4.482 -21.614 1.00 59.53 189 TYR A CA 1
ATOM 1392 C C . TYR A 1 189 ? 12.822 3.606 -22.850 1.00 59.53 189 TYR A C 1
ATOM 1394 O O . TYR A 1 189 ? 11.720 3.513 -23.381 1.00 59.53 189 TYR A O 1
ATOM 1402 N N . LYS A 1 190 ? 13.879 2.925 -23.300 1.00 58.03 190 LYS A N 1
ATOM 1403 C CA . LYS A 1 190 ? 13.743 1.737 -24.153 1.00 58.03 190 LYS A CA 1
ATOM 1404 C C . LYS A 1 190 ? 13.267 0.596 -23.254 1.00 58.03 190 LYS A C 1
ATOM 1406 O O . LYS A 1 190 ? 13.956 0.320 -22.272 1.00 58.03 190 LYS A O 1
ATOM 1411 N N . GLU A 1 191 ? 12.125 -0.013 -23.574 1.00 55.56 191 GLU A N 1
ATOM 1412 C CA . GLU A 1 191 ? 11.465 -0.998 -22.700 1.00 55.56 191 GLU A CA 1
ATOM 1413 C C . GLU A 1 191 ? 12.359 -2.218 -22.394 1.00 55.56 191 GLU A C 1
ATOM 1415 O O . GLU A 1 191 ? 12.383 -2.662 -21.252 1.00 55.56 191 GLU A O 1
ATOM 1420 N N . ASP A 1 192 ? 13.250 -2.610 -23.311 1.00 59.09 192 ASP A N 1
ATOM 1421 C CA . ASP A 1 192 ? 14.171 -3.754 -23.143 1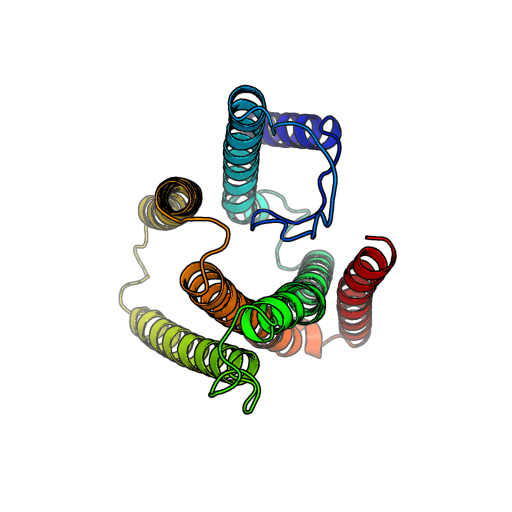.00 59.09 192 ASP A CA 1
ATOM 1422 C C . ASP A 1 192 ? 15.570 -3.406 -22.591 1.00 59.09 192 ASP A C 1
ATOM 1424 O O . ASP A 1 192 ? 16.538 -4.150 -22.768 1.00 59.09 192 ASP A O 1
ATOM 1428 N N . SER A 1 193 ? 15.754 -2.228 -21.990 1.00 71.69 193 SER A N 1
ATOM 1429 C CA . SER A 1 193 ? 17.071 -1.834 -21.475 1.00 71.69 193 SER A CA 1
ATOM 1430 C C . SER A 1 193 ? 17.323 -2.417 -20.078 1.00 71.69 193 SER A C 1
ATOM 1432 O O . SER A 1 193 ? 16.509 -2.213 -19.187 1.00 71.69 193 SER A O 1
ATOM 1434 N N . PRO A 1 194 ? 18.500 -2.992 -19.773 1.00 76.31 194 PRO A N 1
ATOM 1435 C CA . PRO A 1 194 ? 18.803 -3.501 -18.428 1.00 76.31 194 PRO A CA 1
ATOM 1436 C C . PRO A 1 194 ? 18.701 -2.428 -17.331 1.00 76.31 194 PRO A C 1
ATOM 1438 O O . PRO A 1 194 ? 18.522 -2.743 -16.159 1.00 76.31 194 PRO A O 1
ATOM 1441 N N . ARG A 1 195 ? 18.784 -1.136 -17.685 1.00 76.88 195 ARG A N 1
ATOM 1442 C CA . ARG A 1 195 ? 18.595 -0.040 -16.725 1.00 76.88 195 ARG A CA 1
ATOM 1443 C C . ARG A 1 195 ? 17.141 0.126 -16.266 1.00 76.88 195 ARG A C 1
ATOM 1445 O O . ARG A 1 195 ? 16.962 0.493 -15.109 1.00 76.88 195 ARG A O 1
ATOM 1452 N N . SER A 1 196 ? 16.134 -0.118 -17.118 1.00 79.00 196 SER A N 1
ATOM 1453 C CA . SER A 1 196 ? 14.723 0.009 -16.704 1.00 79.00 196 SER A CA 1
ATOM 1454 C C . SER A 1 196 ? 14.396 -1.042 -15.656 1.00 79.00 196 SER A C 1
ATOM 1456 O O . SER A 1 196 ? 13.951 -0.665 -14.575 1.00 79.00 196 SER A O 1
ATOM 1458 N N . LEU A 1 197 ? 14.720 -2.313 -15.919 1.00 79.00 197 LEU A N 1
ATOM 1459 C CA . LEU A 1 197 ? 14.472 -3.418 -14.987 1.00 79.00 197 LEU A CA 1
ATOM 1460 C C . LEU A 1 197 ? 15.112 -3.173 -13.617 1.00 79.00 197 LEU A C 1
ATOM 1462 O O . LEU A 1 197 ? 14.444 -3.318 -12.597 1.00 79.00 197 LEU A O 1
ATOM 1466 N N . ILE A 1 198 ? 16.368 -2.708 -13.583 1.00 85.00 198 ILE A N 1
ATOM 1467 C CA . ILE A 1 198 ? 17.045 -2.372 -12.319 1.00 85.00 198 ILE A CA 1
ATOM 1468 C C . ILE A 1 198 ? 16.276 -1.285 -11.561 1.00 85.00 198 ILE A C 1
ATOM 1470 O O . ILE A 1 198 ? 16.038 -1.418 -10.364 1.00 85.00 198 ILE A O 1
ATOM 1474 N N . THR A 1 199 ? 15.893 -0.195 -12.233 1.00 83.44 199 THR A N 1
ATOM 1475 C CA . THR A 1 199 ? 15.205 0.918 -11.561 1.00 83.44 199 THR A CA 1
ATOM 1476 C C . THR A 1 199 ? 13.799 0.553 -11.102 1.00 83.44 199 THR A C 1
ATOM 1478 O O . THR A 1 199 ? 13.432 0.895 -9.981 1.00 83.44 199 THR A O 1
ATOM 1481 N N . VAL A 1 200 ? 13.027 -0.156 -11.927 1.00 83.19 200 VAL A N 1
ATOM 1482 C CA . VAL A 1 200 ? 11.652 -0.538 -11.599 1.00 83.19 200 VAL A CA 1
ATOM 1483 C C . VAL A 1 200 ? 11.651 -1.578 -10.492 1.00 83.19 200 VAL A C 1
ATOM 1485 O O . VAL A 1 200 ? 10.964 -1.377 -9.498 1.00 83.19 200 VAL A O 1
ATOM 1488 N N . GLY A 1 201 ? 12.486 -2.613 -10.580 1.00 86.38 201 GLY A N 1
ATOM 1489 C CA . GLY A 1 201 ? 12.554 -3.617 -9.527 1.00 86.38 201 GLY A CA 1
ATOM 1490 C C . GLY A 1 201 ? 13.108 -3.060 -8.207 1.00 86.38 201 GLY A C 1
ATOM 1491 O O . GLY A 1 201 ? 12.619 -3.434 -7.147 1.00 86.38 201 GLY A O 1
ATOM 1492 N N . LEU A 1 202 ? 14.035 -2.089 -8.227 1.00 90.06 202 LEU A N 1
ATOM 1493 C CA . LEU A 1 202 ? 14.489 -1.410 -7.002 1.00 90.06 202 LEU A CA 1
ATOM 1494 C C . LEU A 1 202 ? 13.369 -0.581 -6.358 1.00 90.06 202 LEU A C 1
ATOM 1496 O O . LEU A 1 202 ? 13.187 -0.615 -5.138 1.00 90.06 202 LEU A O 1
ATOM 1500 N N . LEU A 1 203 ? 12.618 0.166 -7.172 1.00 86.25 203 LEU A N 1
ATOM 1501 C CA . LEU A 1 203 ? 11.469 0.935 -6.702 1.00 86.25 203 LEU A CA 1
ATOM 1502 C C . LEU A 1 203 ? 10.385 0.004 -6.155 1.00 86.25 203 LEU A C 1
ATOM 1504 O O . LEU A 1 203 ? 9.892 0.242 -5.055 1.00 86.25 203 LEU A O 1
ATOM 1508 N N . ASN A 1 204 ? 10.094 -1.093 -6.852 1.00 87.50 204 ASN A N 1
ATOM 1509 C CA . ASN A 1 204 ? 9.097 -2.066 -6.434 1.00 87.50 204 ASN A CA 1
ATOM 1510 C C . ASN A 1 204 ? 9.503 -2.780 -5.130 1.00 87.50 204 ASN A C 1
ATOM 1512 O O . ASN A 1 204 ? 8.700 -2.887 -4.206 1.00 87.50 204 ASN A O 1
ATOM 1516 N N . ALA A 1 205 ? 10.787 -3.124 -4.975 1.00 93.06 205 ALA A N 1
ATOM 1517 C CA . ALA A 1 205 ? 11.340 -3.652 -3.726 1.00 93.06 205 ALA A CA 1
ATOM 1518 C C . ALA A 1 205 ? 11.181 -2.660 -2.563 1.00 93.06 205 ALA A C 1
ATOM 1520 O O . ALA A 1 205 ? 10.781 -3.028 -1.455 1.00 93.06 205 ALA A O 1
ATOM 1521 N N . SER A 1 206 ? 11.465 -1.377 -2.815 1.00 93.50 206 SER A N 1
ATOM 1522 C CA . SER A 1 206 ? 11.312 -0.329 -1.804 1.00 93.50 206 SER A CA 1
ATOM 1523 C C . SER A 1 206 ? 9.850 -0.167 -1.369 1.00 93.50 206 SER A C 1
ATOM 1525 O O . SER A 1 206 ? 9.582 -0.064 -0.167 1.00 93.50 206 SER A O 1
ATOM 1527 N N . SER A 1 207 ? 8.913 -0.232 -2.324 1.00 90.44 207 SER A N 1
ATOM 1528 C CA . SER A 1 207 ? 7.468 -0.193 -2.097 1.00 90.44 207 SER A CA 1
ATOM 1529 C C . SER A 1 207 ? 6.966 -1.424 -1.343 1.00 90.44 207 SER A C 1
ATOM 1531 O O . SER A 1 207 ? 6.177 -1.265 -0.414 1.00 90.44 207 SER A O 1
ATOM 1533 N N . ALA A 1 208 ? 7.459 -2.627 -1.658 1.00 93.06 208 ALA A N 1
ATOM 1534 C CA . ALA A 1 208 ? 7.141 -3.846 -0.913 1.00 93.06 208 ALA A CA 1
ATOM 1535 C C . ALA A 1 208 ? 7.523 -3.706 0.567 1.00 93.06 208 ALA A C 1
ATOM 1537 O O . ALA A 1 208 ? 6.698 -3.950 1.447 1.00 93.06 208 ALA A O 1
ATOM 1538 N N . GLY A 1 209 ? 8.742 -3.230 0.851 1.00 92.81 209 GLY A N 1
ATOM 1539 C CA . GLY A 1 209 ? 9.193 -2.974 2.222 1.00 92.81 209 GLY A CA 1
ATOM 1540 C C . GLY A 1 209 ? 8.331 -1.942 2.961 1.00 92.81 209 GLY A C 1
ATOM 1541 O O . GLY A 1 209 ? 7.999 -2.144 4.130 1.00 92.81 209 GLY A O 1
ATOM 1542 N N . LEU A 1 210 ? 7.886 -0.883 2.270 1.00 91.50 210 LEU A N 1
ATOM 1543 C CA . LEU A 1 210 ? 6.962 0.111 2.828 1.00 91.50 210 LEU A CA 1
ATOM 1544 C C . LEU A 1 210 ? 5.587 -0.495 3.157 1.00 91.50 210 LEU A C 1
ATOM 1546 O O . LEU A 1 210 ? 5.061 -0.238 4.237 1.00 91.50 210 LEU A O 1
ATOM 1550 N N . LEU A 1 211 ? 5.011 -1.301 2.259 1.00 91.62 211 LEU A N 1
ATOM 1551 C CA . LEU A 1 211 ? 3.715 -1.962 2.474 1.00 91.62 211 LEU A CA 1
ATOM 1552 C C . LEU A 1 211 ? 3.775 -2.952 3.641 1.00 91.62 211 LEU A C 1
ATOM 1554 O O . LEU A 1 211 ? 2.868 -2.979 4.473 1.00 91.62 211 LEU A O 1
ATOM 1558 N N . ILE A 1 212 ? 4.863 -3.721 3.738 1.00 94.56 212 ILE A N 1
ATOM 1559 C CA . ILE A 1 212 ? 5.094 -4.659 4.841 1.00 94.56 212 ILE A CA 1
ATOM 1560 C C . ILE A 1 212 ? 5.213 -3.905 6.172 1.00 94.56 212 ILE A C 1
ATOM 1562 O O . ILE A 1 212 ? 4.578 -4.303 7.151 1.00 94.56 212 ILE A O 1
ATOM 1566 N N . TYR A 1 213 ? 5.969 -2.800 6.212 1.00 94.31 213 TYR A N 1
ATOM 1567 C CA . TYR A 1 213 ? 6.070 -1.945 7.399 1.00 94.31 213 TYR A CA 1
ATOM 1568 C C . TYR A 1 213 ? 4.702 -1.380 7.804 1.00 94.31 213 TYR A C 1
ATOM 1570 O O . TYR A 1 213 ? 4.275 -1.563 8.942 1.00 94.31 213 TYR A O 1
ATOM 1578 N N . MET A 1 214 ? 3.983 -0.765 6.861 1.00 92.81 214 MET A N 1
ATOM 1579 C CA . MET A 1 214 ? 2.665 -0.170 7.097 1.00 92.81 214 MET A CA 1
ATOM 1580 C C . MET A 1 214 ? 1.666 -1.203 7.632 1.00 92.81 214 MET A C 1
ATOM 1582 O O . MET A 1 214 ? 0.917 -0.938 8.570 1.00 92.81 214 MET A O 1
ATOM 1586 N N . ALA A 1 215 ? 1.658 -2.414 7.075 1.00 94.31 215 ALA A N 1
ATOM 1587 C CA . ALA A 1 215 ? 0.755 -3.460 7.530 1.00 94.31 215 ALA A CA 1
ATOM 1588 C C . ALA A 1 215 ? 1.126 -3.992 8.922 1.00 94.31 215 ALA A C 1
ATOM 1590 O O . ALA A 1 215 ? 0.261 -4.066 9.794 1.00 94.31 215 ALA A O 1
ATOM 1591 N N . LEU A 1 216 ? 2.391 -4.358 9.156 1.00 93.69 216 LEU A N 1
ATOM 1592 C CA . LEU A 1 216 ? 2.808 -4.970 10.422 1.00 93.69 216 LEU A CA 1
ATOM 1593 C C . LEU A 1 216 ? 2.885 -3.961 11.569 1.00 93.69 216 LEU A C 1
ATOM 1595 O O . LEU A 1 216 ? 2.378 -4.235 12.657 1.00 93.69 216 LEU A O 1
ATOM 1599 N N . VAL A 1 217 ? 3.525 -2.818 11.340 1.00 92.50 217 VAL A N 1
ATOM 1600 C CA . VAL A 1 217 ? 3.858 -1.842 12.383 1.00 92.50 217 VAL A CA 1
ATOM 1601 C C . VAL A 1 217 ? 2.738 -0.816 12.537 1.00 92.50 217 VAL A C 1
ATOM 1603 O O . VAL A 1 217 ? 2.203 -0.663 13.636 1.00 92.50 217 VAL A O 1
ATOM 1606 N N . ASP A 1 218 ? 2.302 -0.180 11.449 1.00 87.69 218 ASP A N 1
ATOM 1607 C CA . ASP A 1 218 ? 1.340 0.925 11.562 1.00 87.69 218 ASP A CA 1
ATOM 1608 C C . ASP A 1 218 ? -0.100 0.444 11.746 1.00 87.69 218 ASP A C 1
ATOM 1610 O O . ASP A 1 218 ? -0.873 1.064 12.481 1.00 87.69 218 ASP A O 1
ATOM 1614 N N . LEU A 1 219 ? -0.492 -0.661 11.107 1.00 89.94 219 LEU A N 1
ATOM 1615 C CA . LEU A 1 219 ? -1.852 -1.189 11.207 1.00 89.94 219 LEU A CA 1
ATOM 1616 C C . LEU A 1 219 ? -1.980 -2.267 12.283 1.00 89.94 219 LEU A C 1
ATOM 1618 O O . LEU A 1 219 ? -2.749 -2.077 13.219 1.00 89.94 219 LEU A O 1
ATOM 1622 N N . LEU A 1 220 ? -1.259 -3.386 12.170 1.00 91.19 220 LEU A N 1
ATOM 1623 C CA . LEU A 1 220 ? -1.469 -4.533 13.058 1.00 91.19 220 LEU A CA 1
ATOM 1624 C C . LEU A 1 220 ? -0.954 -4.259 14.475 1.00 91.19 220 LEU A C 1
ATOM 1626 O O . LEU A 1 220 ? -1.706 -4.454 15.428 1.00 91.19 220 LEU A O 1
ATOM 1630 N N . ALA A 1 221 ? 0.282 -3.780 14.646 1.00 91.38 221 ALA A N 1
ATOM 1631 C CA . ALA A 1 221 ? 0.819 -3.542 15.987 1.00 91.38 221 ALA A CA 1
ATOM 1632 C C . ALA A 1 221 ? 0.014 -2.472 16.746 1.00 91.38 221 ALA A C 1
ATOM 1634 O O . ALA A 1 221 ? -0.330 -2.688 17.911 1.00 91.38 221 ALA A O 1
ATOM 1635 N N . SER A 1 222 ? -0.365 -1.371 16.083 1.00 84.50 222 SER A N 1
ATOM 1636 C CA . SER A 1 222 ? -1.172 -0.314 16.711 1.00 84.50 222 SER A CA 1
ATOM 1637 C C . SER A 1 222 ? -2.591 -0.771 17.085 1.00 84.50 222 SER A C 1
ATOM 1639 O O . SER A 1 222 ? -3.115 -0.357 18.120 1.00 84.50 222 SER A O 1
ATOM 1641 N N . ASP A 1 223 ? -3.207 -1.652 16.288 1.00 83.75 223 ASP A N 1
ATOM 1642 C CA . ASP A 1 223 ? -4.570 -2.142 16.521 1.00 83.75 223 ASP A CA 1
ATOM 1643 C C . ASP A 1 223 ? -4.608 -3.249 17.596 1.00 83.75 223 ASP A C 1
ATOM 1645 O O . ASP A 1 223 ? -5.449 -3.213 18.500 1.00 83.75 223 ASP A O 1
ATOM 1649 N N . PHE A 1 224 ? -3.633 -4.171 17.598 1.00 83.69 224 PHE A N 1
ATOM 1650 C CA . PHE A 1 224 ? -3.537 -5.241 18.603 1.00 83.69 224 PHE A CA 1
ATOM 1651 C C . PHE A 1 224 ? -3.084 -4.759 19.988 1.00 83.69 224 PHE A C 1
ATOM 1653 O O . PHE A 1 224 ? -3.491 -5.343 20.997 1.00 83.69 224 PHE A O 1
ATOM 1660 N N . MET A 1 225 ? -2.281 -3.693 20.065 1.00 83.62 225 MET A N 1
ATOM 1661 C CA . MET A 1 225 ? -1.884 -3.070 21.336 1.00 83.62 225 MET A CA 1
ATOM 1662 C C . MET A 1 225 ? -2.956 -2.132 21.917 1.00 83.62 225 MET A C 1
ATOM 1664 O O . MET A 1 225 ? -2.782 -1.603 23.015 1.00 83.62 225 MET A O 1
ATOM 1668 N N . GLY A 1 226 ? -4.080 -1.929 21.224 1.00 82.06 226 GLY A N 1
ATOM 1669 C CA . GLY A 1 226 ? -5.159 -1.066 21.695 1.00 82.06 226 GLY A CA 1
ATOM 1670 C C . GLY A 1 226 ? -5.907 -1.635 22.919 1.00 82.06 226 GLY A C 1
ATOM 1671 O O . GLY A 1 226 ? -6.264 -2.819 22.935 1.00 82.06 226 GLY A O 1
ATOM 1672 N N . PRO A 1 227 ? -6.273 -0.800 23.918 1.00 78.12 227 PRO A N 1
ATOM 1673 C CA . PRO A 1 227 ? -6.952 -1.250 25.143 1.00 78.12 227 PRO A CA 1
ATOM 1674 C C . PRO A 1 227 ? -8.329 -1.886 24.880 1.00 78.12 227 PRO A C 1
ATOM 1676 O O . PRO A 1 227 ? -8.777 -2.756 25.626 1.00 78.12 227 PRO A O 1
ATOM 1679 N N . LYS A 1 228 ? -9.002 -1.491 23.789 1.00 73.69 228 LYS A N 1
ATOM 1680 C CA . LYS A 1 228 ? -10.294 -2.060 23.364 1.00 73.69 228 LYS A CA 1
ATOM 1681 C C . LYS A 1 228 ? -10.167 -3.513 22.900 1.00 73.69 228 LYS A C 1
ATOM 1683 O O . LYS A 1 228 ? -11.071 -4.305 23.159 1.00 73.69 228 LYS A O 1
ATOM 1688 N N . LEU A 1 229 ? -9.074 -3.857 22.216 1.00 75.25 229 LEU A N 1
ATOM 1689 C CA . LEU A 1 229 ? -8.847 -5.215 21.733 1.00 75.25 229 LEU A CA 1
ATOM 1690 C C . LEU A 1 229 ? -8.391 -6.113 22.885 1.00 75.25 229 LEU A C 1
ATOM 1692 O O . LEU A 1 229 ? -8.964 -7.179 23.086 1.00 75.25 229 LEU A O 1
ATOM 1696 N N . GLN A 1 230 ? -7.459 -5.642 23.717 1.00 79.94 230 GLN A N 1
ATOM 1697 C CA . GLN A 1 230 ? -6.976 -6.393 24.882 1.00 79.94 230 GLN A CA 1
ATOM 1698 C C . GLN A 1 230 ? -8.077 -6.724 25.902 1.00 79.94 230 GLN A C 1
ATOM 1700 O O . GLN A 1 230 ? -8.041 -7.782 26.524 1.00 79.94 230 GLN A O 1
ATOM 1705 N N . GLY A 1 231 ? -9.088 -5.864 26.048 1.00 80.31 231 GLY A N 1
ATOM 1706 C CA . GLY A 1 231 ? -10.197 -6.092 26.978 1.00 80.31 231 GLY A CA 1
ATOM 1707 C C . GLY A 1 231 ? -11.241 -7.122 26.523 1.00 80.31 231 GLY A C 1
ATOM 1708 O O . GLY A 1 231 ? -12.171 -7.408 27.273 1.00 80.31 231 GLY A O 1
ATOM 1709 N N . SER A 1 232 ? -11.179 -7.657 25.297 1.00 85.19 232 SER A N 1
ATOM 1710 C CA . SER A 1 232 ? -12.239 -8.524 24.760 1.00 85.19 232 SER A CA 1
ATOM 1711 C C . SER A 1 232 ? -11.709 -9.624 23.843 1.00 85.19 232 SER A C 1
ATOM 1713 O O . SER A 1 232 ? -11.584 -9.446 22.631 1.00 85.19 232 SER A O 1
ATOM 1715 N N . ILE A 1 233 ? -11.543 -10.829 24.398 1.00 86.75 233 ILE A N 1
ATOM 1716 C CA . ILE A 1 233 ? -11.004 -11.993 23.674 1.00 86.75 233 ILE A CA 1
ATOM 1717 C C . ILE A 1 233 ? -11.826 -12.380 22.430 1.00 86.75 233 ILE A C 1
ATOM 1719 O O . ILE A 1 233 ? -11.277 -12.773 21.402 1.00 86.75 233 ILE A O 1
ATOM 1723 N N . LYS A 1 234 ? -13.156 -12.189 22.472 1.00 87.50 234 LYS A N 1
ATOM 1724 C CA . LYS A 1 234 ? -14.047 -12.425 21.319 1.00 87.50 234 LYS A CA 1
ATOM 1725 C C . LYS A 1 234 ? -13.754 -11.476 20.155 1.00 87.50 234 LYS A C 1
ATOM 1727 O O . LYS A 1 234 ? -13.955 -11.852 19.003 1.00 87.50 234 LYS A O 1
ATOM 1732 N N . LEU A 1 235 ? -13.331 -10.245 20.445 1.00 85.56 235 LEU A N 1
ATOM 1733 C CA . LEU A 1 235 ? -13.026 -9.243 19.427 1.00 85.56 235 LEU A CA 1
ATOM 1734 C C . LEU A 1 235 ? -11.618 -9.445 18.853 1.00 85.56 235 LEU A C 1
ATOM 1736 O O . LEU A 1 235 ? -11.443 -9.317 17.643 1.00 85.56 235 LEU A O 1
ATOM 1740 N N . GLN A 1 236 ? -10.656 -9.848 19.688 1.00 88.56 236 GLN A N 1
ATOM 1741 C CA . GLN A 1 236 ? -9.324 -10.266 19.233 1.00 88.56 236 GLN A CA 1
ATOM 1742 C C . GLN A 1 236 ? -9.404 -11.438 18.260 1.00 88.56 236 GLN A C 1
ATOM 1744 O O . GLN A 1 236 ? -8.843 -11.357 17.172 1.00 88.56 236 GLN A O 1
ATOM 1749 N N . LEU A 1 237 ? -10.161 -12.489 18.598 1.00 90.00 237 LEU A N 1
ATOM 1750 C CA . LEU A 1 237 ? -10.297 -13.658 17.725 1.00 90.00 237 LEU A CA 1
ATOM 1751 C C . LEU A 1 237 ? -10.925 -13.292 16.371 1.00 90.00 237 LEU A C 1
ATOM 1753 O O . LEU A 1 237 ? -10.450 -13.738 15.330 1.00 90.00 237 LEU A O 1
ATOM 1757 N N . LYS A 1 238 ? -11.958 -12.435 16.372 1.00 90.81 238 LYS A N 1
ATOM 1758 C CA . LYS A 1 238 ? -12.572 -11.927 15.133 1.00 90.81 238 LYS A CA 1
ATOM 1759 C C . LYS A 1 238 ? -11.595 -11.110 14.294 1.00 90.81 238 LYS A C 1
ATOM 1761 O O . LYS A 1 238 ? -11.626 -11.224 13.075 1.00 90.81 238 LYS A O 1
ATOM 1766 N N . SER A 1 239 ? -10.742 -10.313 14.930 1.00 90.62 239 SER A N 1
ATOM 1767 C CA . SER A 1 239 ? -9.764 -9.479 14.226 1.00 90.62 239 SER A CA 1
ATOM 1768 C C . SER A 1 239 ? -8.642 -10.331 13.637 1.00 90.62 239 SER A C 1
ATOM 1770 O O . SER A 1 239 ? -8.343 -10.180 12.462 1.00 90.62 239 SER A O 1
ATOM 1772 N N . TYR A 1 240 ? -8.111 -11.316 14.371 1.00 90.94 240 TYR A N 1
ATOM 1773 C CA . TYR A 1 240 ? -7.167 -12.289 13.805 1.00 90.94 240 TYR A CA 1
ATOM 1774 C C . TYR A 1 240 ? -7.767 -13.071 12.634 1.00 90.94 240 TYR A C 1
ATOM 1776 O O . TYR A 1 240 ? -7.127 -13.201 11.593 1.00 90.94 240 TYR A O 1
ATOM 1784 N N . ALA A 1 241 ? -9.012 -13.541 12.767 1.00 94.50 241 ALA A N 1
ATOM 1785 C CA . ALA A 1 241 ? -9.711 -14.207 11.671 1.00 94.50 241 ALA A CA 1
ATOM 1786 C C . ALA A 1 241 ? -9.887 -13.281 10.456 1.00 94.50 241 ALA A C 1
ATOM 1788 O O . ALA A 1 241 ? -9.735 -13.727 9.324 1.00 94.50 241 ALA A O 1
ATOM 1789 N N . ALA A 1 242 ? -10.158 -11.993 10.680 1.00 94.88 242 ALA A N 1
ATOM 1790 C CA . ALA A 1 242 ? -10.266 -11.001 9.618 1.00 94.88 242 ALA A CA 1
ATOM 1791 C C . ALA A 1 242 ? -8.924 -10.747 8.912 1.00 94.88 242 ALA A C 1
ATOM 1793 O O . ALA A 1 242 ? -8.900 -10.714 7.687 1.00 94.88 242 ALA A O 1
ATOM 1794 N N . VAL A 1 243 ? -7.810 -10.644 9.648 1.00 95.06 243 VAL A N 1
ATOM 1795 C CA . VAL A 1 243 ? -6.460 -10.531 9.058 1.00 95.06 243 VAL A CA 1
ATOM 1796 C C . VAL A 1 243 ? -6.158 -11.745 8.180 1.00 95.06 243 VAL A C 1
ATOM 1798 O O . VAL A 1 243 ? -5.737 -11.585 7.037 1.00 95.06 243 VAL A O 1
ATOM 1801 N N . LEU A 1 244 ? -6.418 -12.955 8.688 1.00 95.19 244 LEU A N 1
ATOM 1802 C CA . LEU A 1 244 ? -6.199 -14.197 7.942 1.00 95.19 244 LEU A CA 1
ATOM 1803 C C . LEU A 1 244 ? -7.104 -14.301 6.710 1.00 95.19 244 LEU A C 1
ATOM 1805 O O . LEU A 1 244 ? -6.642 -14.747 5.664 1.00 95.19 244 LEU A O 1
ATOM 1809 N N . LEU A 1 245 ? -8.364 -13.864 6.803 1.00 95.81 245 LEU A N 1
ATOM 1810 C CA . LEU A 1 245 ? -9.266 -13.801 5.651 1.00 95.81 245 LEU A CA 1
ATOM 1811 C C . LEU A 1 245 ? -8.799 -12.787 4.605 1.00 95.81 245 LEU A C 1
ATOM 1813 O O . LEU A 1 245 ? -8.893 -13.079 3.418 1.00 95.81 245 LEU A O 1
AT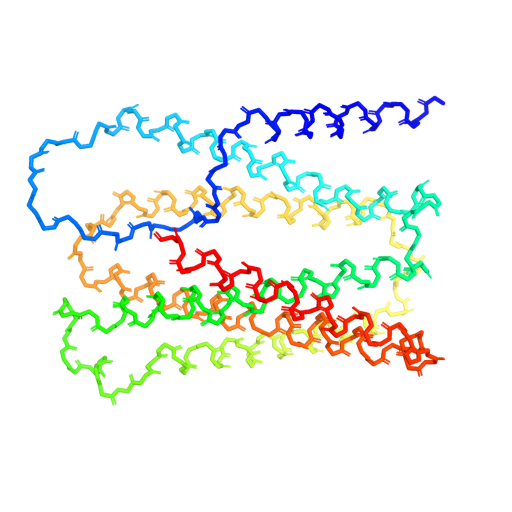OM 1817 N N . GLY A 1 246 ? -8.293 -11.624 5.022 1.00 92.75 246 GLY A N 1
ATOM 1818 C CA . GLY A 1 246 ? -7.751 -10.617 4.107 1.00 92.75 246 GLY A CA 1
ATOM 1819 C C . GLY A 1 246 ? -6.522 -11.131 3.365 1.00 92.75 246 GLY A C 1
ATOM 1820 O O . GLY A 1 246 ? -6.478 -11.096 2.137 1.00 92.75 246 GLY A O 1
ATOM 1821 N N . ALA A 1 247 ? -5.565 -11.696 4.104 1.00 92.50 247 ALA A N 1
ATOM 1822 C CA . ALA A 1 247 ? -4.362 -12.272 3.516 1.00 92.50 247 ALA A CA 1
ATOM 1823 C C . ALA A 1 247 ? -4.682 -13.475 2.611 1.00 92.50 247 ALA A C 1
ATOM 1825 O O . ALA A 1 247 ? -4.215 -13.546 1.477 1.00 92.50 247 ALA A O 1
ATOM 1826 N N . GLY A 1 248 ? -5.535 -14.390 3.082 1.00 92.50 248 GLY A N 1
ATOM 1827 C CA . GLY A 1 248 ? -5.963 -15.561 2.319 1.00 92.50 248 GLY A CA 1
ATOM 1828 C C . GLY A 1 248 ? -6.758 -15.199 1.065 1.00 92.50 248 GLY A C 1
ATOM 1829 O O . GLY A 1 248 ? -6.569 -15.830 0.029 1.00 92.50 248 GLY A O 1
ATOM 1830 N N . GLY A 1 249 ? -7.597 -14.161 1.127 1.00 90.69 249 GLY A N 1
ATOM 1831 C CA . GLY A 1 249 ? -8.329 -13.642 -0.029 1.00 90.69 249 GLY A CA 1
ATOM 1832 C C . GLY A 1 249 ? -7.393 -13.175 -1.143 1.00 90.69 249 GLY A C 1
ATOM 1833 O O . GLY A 1 249 ? -7.573 -13.573 -2.293 1.00 90.69 249 GLY A O 1
ATOM 1834 N N . MET A 1 250 ? -6.348 -12.418 -0.796 1.00 87.62 250 MET A N 1
ATOM 1835 C CA . MET A 1 250 ? -5.342 -11.971 -1.768 1.00 87.62 250 MET A CA 1
ATOM 1836 C C . MET A 1 250 ? -4.496 -13.118 -2.320 1.00 87.62 250 MET A C 1
ATOM 1838 O O . MET A 1 250 ? -4.223 -13.160 -3.516 1.00 87.62 250 MET A O 1
ATOM 1842 N N . SER A 1 251 ? -4.118 -14.088 -1.487 1.00 86.06 251 SER A N 1
ATOM 1843 C CA . SER A 1 251 ? -3.381 -15.268 -1.956 1.00 86.06 251 SER A CA 1
ATOM 1844 C C . SER A 1 251 ? -4.214 -16.175 -2.865 1.00 86.06 251 SER A C 1
ATOM 1846 O O . SER A 1 251 ? -3.666 -16.796 -3.770 1.00 86.06 251 SER A O 1
ATOM 1848 N N . LEU A 1 252 ? -5.532 -16.266 -2.654 1.00 88.62 252 LEU A N 1
ATOM 1849 C CA . LEU A 1 252 ? -6.414 -16.992 -3.568 1.00 88.62 252 LEU A CA 1
ATOM 1850 C C . LEU A 1 252 ? -6.451 -16.307 -4.932 1.00 88.62 252 LEU A C 1
ATOM 1852 O O . LEU A 1 252 ? -6.303 -17.000 -5.931 1.00 88.62 252 LEU A O 1
ATOM 1856 N N . MET A 1 253 ? -6.576 -14.977 -4.977 1.00 80.38 253 MET A N 1
ATOM 1857 C CA . MET A 1 253 ? -6.515 -14.232 -6.239 1.00 80.38 253 MET A CA 1
ATOM 1858 C C . MET A 1 253 ? -5.201 -14.484 -6.980 1.00 80.38 253 MET A C 1
ATOM 1860 O O . MET A 1 253 ? -5.250 -14.785 -8.163 1.00 80.38 253 MET A O 1
ATOM 1864 N N . ALA A 1 254 ? -4.063 -14.509 -6.278 1.00 74.62 254 ALA A N 1
ATOM 1865 C CA . ALA A 1 254 ? -2.755 -14.801 -6.878 1.00 74.62 254 ALA A CA 1
ATOM 1866 C C . ALA A 1 254 ? -2.670 -16.177 -7.564 1.00 74.62 254 ALA A C 1
ATOM 1868 O O . ALA A 1 254 ? -1.861 -16.377 -8.457 1.00 74.62 254 ALA A O 1
ATOM 1869 N N . LYS A 1 255 ? -3.471 -17.155 -7.124 1.00 76.38 255 LYS A N 1
ATOM 1870 C CA . LYS A 1 255 ? -3.484 -18.503 -7.710 1.00 76.38 255 LYS A CA 1
ATOM 1871 C C . LYS A 1 255 ? -4.354 -18.598 -8.968 1.00 76.38 255 LYS A C 1
ATOM 1873 O O . LYS A 1 255 ? -4.166 -19.516 -9.762 1.00 76.38 255 LYS A O 1
ATOM 1878 N N . TRP A 1 256 ? -5.359 -17.732 -9.080 1.00 68.56 256 TRP A N 1
ATOM 1879 C CA . TRP A 1 256 ? -6.305 -17.703 -10.201 1.00 68.56 256 TRP A CA 1
ATOM 1880 C C . TRP A 1 256 ? -6.038 -16.547 -11.178 1.00 68.56 256 TRP A C 1
ATOM 1882 O O . TRP A 1 256 ? -6.786 -16.417 -12.148 1.00 68.56 256 TRP A O 1
ATOM 1892 N N . ALA A 1 257 ? -5.024 -15.725 -10.896 1.00 55.84 257 ALA A N 1
ATOM 1893 C CA . ALA A 1 257 ? -4.423 -14.758 -11.807 1.00 55.84 257 ALA A CA 1
ATOM 1894 C C . ALA A 1 257 ? -3.438 -15.475 -12.737 1.00 55.84 257 ALA A C 1
ATOM 1896 O O . ALA A 1 257 ? -3.444 -15.135 -13.939 1.00 55.84 257 ALA A O 1
#

Sequence (257 aa):
MSSKFILIPFTISLLILATLPSPAESVVADCGGDAAADGCTDKKKALPLKIIAIVSILVTSMIGVCLPLITRSVPALSPERSLFVIVKAFAAGIILATGFMHVLPDSFDMLSSDCLKENPWHKFPFTGFVAMLSAIVTLMIDSMATRMGLGGCILQAEYNFVKKAAMAFFFSVTTPFGIALGIALSSMYKEDSPRSLITVGLLNASSAGLLIYMALVDLLASDFMGPKLQGSIKLQLKSYAAVLLGAGGMSLMAKWA

Organism: Salvia splendens (NCBI:txid180675)

pLDDT: mean 72.16, std 18.67, range [27.2, 95.88]

Secondary structure (DSSP, 8-state):
-HHHHHHHHHHHHHHHHTTS----S--S-------S------HHHHHHHHHHHHHHHHHHHHHHHHHHHHHTT-GGG-TTSHHHHHHHHHHHHHHHHIIIIIIHHHHHHHHTSTTS-HHHHTTS-HHHHHHHHHHHHHHHHHHHHHHHHHTTTTTGGG--HHHHHHHHHHHHHHHHHHHHHHHHHHTTS-TT-HHHHHHHHHHHHHHHHHHHHIIIIIIIIHHHTSHHHHT-HHHHHHHHHHHHHHHHHHHHHHHH-

InterPro domains:
  IPR003689 Zinc/iron permease [PF02535] (48-146)
  IPR003689 Zinc/iron permease [PF02535] (148-254)